Protein AF-A0A8J4BJQ6-F1 (afdb_monomer_lite)

Radius of gyration: 28.59 Å; chains: 1; bounding box: 105×76×64 Å

Sequence (224 aa):
MSGVVALVALAAAGAVGIRRLIQLKRRASTTTTEPDPVTPEAADRSVVIVDNGARPFVVRLSYKRRVATVYRTLWGEDIWTCTSSEVLRSFRYRRAFVGVDPSEHKMDADAKQAKKKRNTATTAAADATATDAAAPTASDVAAPAAPRKLWWFGGTSVLLDLGRRRYVYIGWVIYTFTAYDDIVDYVGTMGNSHVTYPFAVGKKNTYMMIETTYIPNHILRTCR

Secondary structure (DSSP, 8-state):
--------------------------------PPPPP--TTT-SEEEEEEPTTS-EEEEEEETTTTEEEEEEEPTTS-TTT--SEEEEEEEE-SEEEEE--HHHHHHHHHHHHHHHHHHHHHHHHHHT--S--PPPPTT---PPPPPP--TTTT-SEEEEEEETTEEEEESSSEEEEE-SS-EEEEEEEE-TTS-EEEEEEESSEEEETTTTEEEEHHHHTT--

Structure (mmCIF, N/CA/C/O backbone):
data_AF-A0A8J4BJQ6-F1
#
_entry.id   AF-A0A8J4BJQ6-F1
#
loop_
_atom_site.group_PDB
_atom_site.id
_atom_site.type_symbol
_atom_site.label_atom_id
_atom_site.label_alt_id
_atom_site.label_comp_id
_atom_site.label_asym_id
_atom_site.label_entity_id
_atom_site.label_seq_id
_atom_site.pdbx_PDB_ins_code
_atom_site.Cartn_x
_atom_site.Cartn_y
_atom_site.Cartn_z
_atom_site.occupancy
_atom_site.B_iso_or_equiv
_atom_site.auth_seq_id
_atom_site.auth_comp_id
_atom_site.auth_asym_id
_atom_site.auth_atom_id
_atom_site.pdbx_PDB_model_num
ATOM 1 N N . MET A 1 1 ? -68.291 32.750 39.071 1.00 40.91 1 MET A N 1
ATOM 2 C CA . MET A 1 1 ? -68.400 31.581 38.171 1.00 40.91 1 MET A CA 1
ATOM 3 C C . MET A 1 1 ? -67.331 31.779 37.099 1.00 40.91 1 MET A C 1
ATOM 5 O O . MET A 1 1 ? -67.570 32.534 36.178 1.00 40.91 1 MET A O 1
ATOM 9 N N . SER A 1 2 ? -66.051 31.458 37.302 1.00 37.94 2 SER A N 1
ATOM 10 C CA . SER A 1 2 ? -65.419 30.145 37.550 1.00 37.94 2 SER A CA 1
ATOM 11 C C . SER A 1 2 ? -65.829 29.096 36.515 1.00 37.94 2 SER A C 1
ATOM 13 O O . SER A 1 2 ? -66.967 28.643 36.551 1.00 37.94 2 SER A O 1
ATOM 15 N N . GLY A 1 3 ? -64.898 28.714 35.634 1.00 34.41 3 GLY A N 1
ATOM 16 C CA . GLY A 1 3 ? -65.062 27.642 34.641 1.00 34.41 3 GLY A CA 1
ATOM 17 C C . GLY A 1 3 ? -64.123 27.832 33.440 1.00 34.41 3 GLY A C 1
ATOM 18 O O . GLY A 1 3 ? -64.484 28.545 32.520 1.00 34.41 3 GLY A O 1
ATOM 19 N N . VAL A 1 4 ? -62.835 27.485 33.534 1.00 39.72 4 VAL A N 1
ATOM 20 C CA . VAL A 1 4 ? -62.222 26.185 33.160 1.00 39.72 4 VAL A CA 1
ATOM 21 C C . VAL A 1 4 ? -61.722 26.163 31.705 1.00 39.72 4 VAL A C 1
ATOM 23 O O . VAL A 1 4 ? -62.449 26.376 30.745 1.00 39.72 4 VAL A O 1
ATOM 26 N N . VAL A 1 5 ? -60.420 25.897 31.617 1.00 42.22 5 VAL A N 1
ATOM 27 C CA . VAL A 1 5 ? -59.556 25.675 30.455 1.00 42.22 5 VAL A CA 1
ATOM 28 C C . VAL A 1 5 ? -59.988 24.441 29.651 1.00 42.22 5 VAL A C 1
ATOM 30 O O . VAL A 1 5 ? -60.262 23.402 30.242 1.00 42.22 5 VAL A O 1
ATOM 33 N N . ALA A 1 6 ? -59.908 24.504 28.318 1.00 36.16 6 ALA A N 1
ATOM 34 C CA . ALA A 1 6 ? -59.707 23.319 27.480 1.00 36.16 6 ALA A CA 1
ATOM 35 C C . ALA A 1 6 ? -58.836 23.666 26.264 1.00 36.16 6 ALA A C 1
ATOM 37 O O . ALA A 1 6 ? -59.289 24.136 25.223 1.00 36.16 6 ALA A O 1
ATOM 38 N N . LEU A 1 7 ? -57.543 23.438 26.467 1.00 37.44 7 LEU A N 1
ATOM 39 C CA . LEU A 1 7 ? -56.494 23.353 25.468 1.00 37.44 7 LEU A CA 1
ATOM 40 C C . LEU A 1 7 ? -56.764 22.107 24.601 1.00 37.44 7 LEU A C 1
ATOM 42 O O . LEU A 1 7 ? -56.723 20.993 25.120 1.00 37.44 7 LEU A O 1
ATOM 46 N N . VAL A 1 8 ? -57.028 22.265 23.303 1.00 35.66 8 VAL A N 1
ATOM 47 C CA . VAL A 1 8 ? -57.014 21.141 22.351 1.00 35.66 8 VAL A CA 1
ATOM 48 C C . VAL A 1 8 ? -55.742 21.241 21.523 1.00 35.66 8 VAL A C 1
ATOM 50 O O . VAL A 1 8 ? -55.595 22.099 20.656 1.00 35.66 8 VAL A O 1
ATOM 53 N N . ALA A 1 9 ? -54.808 20.354 21.849 1.00 39.53 9 ALA A N 1
ATOM 54 C CA . ALA A 1 9 ? -53.632 20.052 21.059 1.00 39.53 9 ALA A CA 1
ATOM 55 C C . ALA A 1 9 ? -54.044 19.268 19.805 1.00 39.53 9 ALA A C 1
ATOM 57 O O . ALA A 1 9 ? -54.737 18.255 19.915 1.00 39.53 9 ALA A O 1
ATOM 58 N N . LEU A 1 10 ? -53.568 19.691 18.632 1.00 36.00 10 LEU A N 1
ATOM 59 C CA . LEU A 1 10 ? -53.567 18.853 17.437 1.00 36.00 10 LEU A CA 1
ATOM 60 C C . LEU A 1 10 ? -52.128 18.628 16.961 1.00 36.00 10 LEU A C 1
ATOM 62 O O . LEU A 1 10 ? -51.327 19.550 16.836 1.00 36.00 10 LEU A O 1
ATOM 66 N N . ALA A 1 11 ? -51.846 17.345 16.778 1.00 38.94 11 ALA A N 1
ATOM 67 C CA . ALA A 1 11 ? -50.592 16.685 16.471 1.00 38.94 11 ALA A CA 1
ATOM 68 C C . ALA A 1 11 ? -49.705 17.347 15.401 1.00 38.94 11 ALA A C 1
ATOM 70 O O . ALA A 1 11 ? -50.123 17.559 14.266 1.00 38.94 11 ALA A O 1
ATOM 71 N N . ALA A 1 12 ? -48.417 17.477 15.727 1.00 40.09 12 ALA A N 1
ATOM 72 C CA . ALA A 1 12 ? -47.330 17.448 14.754 1.00 40.09 12 ALA A CA 1
ATOM 73 C C . ALA A 1 12 ? -46.413 16.257 15.080 1.00 40.09 12 ALA A C 1
ATOM 75 O O . ALA A 1 12 ? -45.369 16.388 15.715 1.00 40.09 12 ALA A O 1
ATOM 76 N N . ALA A 1 13 ? -46.848 15.064 14.672 1.00 47.50 13 ALA A N 1
ATOM 77 C CA . ALA A 1 13 ? -45.979 13.907 14.526 1.00 47.50 13 ALA A CA 1
ATOM 78 C C . ALA A 1 13 ? -45.353 13.977 13.129 1.00 47.50 13 ALA A C 1
ATOM 80 O O . ALA A 1 13 ? -46.033 13.773 12.128 1.00 47.50 13 ALA A O 1
ATOM 81 N N . GLY A 1 14 ? -44.065 14.299 13.043 1.00 43.34 14 GLY A N 1
ATOM 82 C CA . GLY A 1 14 ? -43.373 14.313 11.760 1.00 43.34 14 GLY A CA 1
ATOM 83 C C . GLY A 1 14 ? -41.932 14.771 11.887 1.00 43.34 14 GLY A C 1
ATOM 84 O O . GLY A 1 14 ? -41.671 15.902 12.271 1.00 43.34 14 GLY A O 1
ATOM 85 N N . ALA A 1 15 ? -41.012 13.884 11.510 1.00 42.69 15 ALA A N 1
ATOM 86 C CA . ALA A 1 15 ? -39.576 14.113 11.375 1.00 42.69 15 ALA A CA 1
ATOM 87 C C . ALA A 1 15 ? -38.739 14.129 12.671 1.00 42.69 15 ALA A C 1
ATOM 89 O O . ALA A 1 15 ? -37.968 15.051 12.929 1.00 42.69 15 ALA A O 1
ATOM 90 N N . VAL A 1 16 ? -38.698 12.986 13.370 1.00 40.53 16 VAL A N 1
ATOM 91 C CA . VAL A 1 16 ? -37.446 12.540 14.020 1.00 40.53 16 VAL A CA 1
ATOM 92 C C . VAL A 1 16 ? -36.497 12.044 12.919 1.00 40.53 16 VAL A C 1
ATOM 94 O O . VAL A 1 16 ? -36.167 10.868 12.796 1.00 40.53 16 VAL A O 1
ATOM 97 N N . GLY A 1 17 ? -36.106 12.964 12.038 1.00 41.03 17 GLY A N 1
ATOM 98 C CA . GLY A 1 17 ? -34.989 12.773 11.134 1.00 41.03 17 GLY A CA 1
ATOM 99 C C . GLY A 1 17 ? -33.730 12.908 11.968 1.00 41.03 17 GLY A C 1
ATOM 100 O O . GLY A 1 17 ? -33.370 14.012 12.372 1.00 41.03 17 GLY A O 1
ATOM 101 N N . ILE A 1 18 ? -33.084 11.779 12.255 1.00 45.81 18 ILE A N 1
ATOM 102 C CA . ILE A 1 18 ? -31.791 11.691 12.933 1.00 45.81 18 ILE A CA 1
ATOM 103 C C . ILE A 1 18 ? -30.744 12.394 12.053 1.00 45.81 18 ILE A C 1
ATOM 105 O O . ILE A 1 18 ? -29.955 11.773 11.348 1.00 45.81 18 ILE A O 1
ATOM 109 N N . ARG A 1 19 ? -30.706 13.728 12.094 1.00 42.44 19 ARG A N 1
ATOM 110 C CA . ARG A 1 19 ? -29.523 14.510 11.748 1.00 42.44 19 ARG A CA 1
ATOM 111 C C . ARG A 1 19 ? -28.571 14.364 12.922 1.00 42.44 19 ARG A C 1
ATOM 113 O O . ARG A 1 19 ? -28.454 15.247 13.769 1.00 42.44 19 ARG A O 1
ATOM 120 N N . ARG A 1 20 ? -27.890 13.216 12.991 1.00 43.12 20 ARG A N 1
ATOM 121 C CA . ARG A 1 20 ? -26.680 13.089 13.802 1.00 43.12 20 ARG A CA 1
ATOM 122 C C . ARG A 1 20 ? -25.640 13.986 13.144 1.00 43.12 20 ARG A C 1
ATOM 124 O O . ARG A 1 20 ? -24.912 13.578 12.246 1.00 43.12 20 ARG A O 1
ATOM 131 N N . LEU A 1 21 ? -25.659 15.249 13.558 1.00 39.44 21 LEU A N 1
ATOM 132 C CA . LEU A 1 21 ? -24.636 16.232 13.275 1.00 39.44 21 LEU A CA 1
ATOM 133 C C . LEU A 1 21 ? -23.313 15.597 13.709 1.00 39.44 21 LEU A C 1
ATOM 135 O O . LEU A 1 21 ? -23.073 15.380 14.899 1.00 39.44 21 LEU A O 1
ATOM 139 N N . ILE A 1 22 ? -22.489 15.214 12.738 1.00 46.31 22 ILE A N 1
ATOM 140 C CA . ILE A 1 22 ? -21.131 14.743 12.976 1.00 46.31 22 ILE A CA 1
ATOM 141 C C . ILE A 1 22 ? -20.355 15.967 13.476 1.00 46.31 22 ILE A C 1
ATOM 143 O O . ILE A 1 22 ? -19.720 16.682 12.706 1.00 46.31 22 ILE A O 1
ATOM 147 N N . GLN A 1 23 ? -20.427 16.247 14.781 1.00 39.53 23 GLN A N 1
ATOM 148 C CA . GLN A 1 23 ? -19.428 17.074 15.444 1.00 39.53 23 GLN A CA 1
ATOM 149 C C . GLN A 1 23 ? -18.121 16.279 15.450 1.00 39.53 23 GLN A C 1
ATOM 151 O O . GLN A 1 23 ? -17.771 15.595 16.413 1.00 39.53 23 GLN A O 1
ATOM 156 N N . LEU A 1 24 ? -17.390 16.354 14.337 1.00 43.00 24 LEU A N 1
ATOM 157 C CA . LEU A 1 24 ? -15.967 16.053 14.287 1.00 43.00 24 LEU A CA 1
ATOM 158 C C . LEU A 1 24 ? -15.275 17.060 15.205 1.00 43.00 24 LEU A C 1
ATOM 160 O O . LEU A 1 24 ? -14.880 18.148 14.795 1.00 43.00 24 LEU A O 1
ATOM 164 N N . LYS A 1 25 ? -15.169 16.694 16.484 1.00 39.06 25 LYS A N 1
ATOM 165 C CA . LYS A 1 25 ? -14.343 17.372 17.478 1.00 39.06 25 LYS A CA 1
ATOM 166 C C . LYS A 1 25 ? -12.917 17.368 16.917 1.00 39.06 25 LYS A C 1
ATOM 168 O O . LYS A 1 25 ? -12.218 16.359 17.012 1.00 39.06 25 LYS A O 1
ATOM 173 N N . ARG A 1 26 ? -12.512 18.466 16.265 1.00 44.31 26 ARG A N 1
ATOM 174 C CA . ARG A 1 26 ? -11.135 18.718 15.824 1.00 44.31 26 ARG A CA 1
ATOM 175 C C . ARG A 1 26 ? -10.268 18.729 17.080 1.00 44.31 26 ARG A C 1
ATOM 177 O O . ARG A 1 26 ? -10.118 19.753 17.735 1.00 44.31 26 ARG A O 1
ATOM 184 N N . ARG A 1 27 ? -9.756 17.561 17.476 1.00 49.56 27 ARG A N 1
ATOM 185 C CA . ARG A 1 27 ? -8.669 17.490 18.452 1.00 49.56 27 ARG A CA 1
ATOM 186 C C . ARG A 1 27 ? -7.501 18.254 17.846 1.00 49.56 27 ARG A C 1
ATOM 188 O O . ARG A 1 27 ? -7.181 18.023 16.681 1.00 49.56 27 ARG A O 1
ATOM 195 N N . ALA A 1 28 ? -6.930 19.168 18.628 1.00 44.88 28 ALA A N 1
ATOM 196 C CA . ALA A 1 28 ? -5.737 19.911 18.263 1.00 44.88 28 ALA A CA 1
ATOM 197 C C . ALA A 1 28 ? -4.720 18.941 17.654 1.00 44.88 28 ALA A C 1
ATOM 199 O O . ALA A 1 28 ? -4.363 17.930 18.269 1.00 44.88 28 ALA A O 1
ATOM 200 N N . SER A 1 29 ? -4.362 19.210 16.400 1.00 49.47 29 SER A N 1
ATOM 201 C CA . SER A 1 29 ? -3.384 18.437 15.653 1.00 49.47 29 SER A CA 1
ATOM 202 C C . SER A 1 29 ? -2.068 18.562 16.400 1.00 49.47 29 SER A C 1
ATOM 204 O O . SER A 1 29 ? -1.430 19.606 16.364 1.00 49.47 29 SER A O 1
ATOM 206 N N . THR A 1 30 ? -1.688 17.519 17.129 1.00 52.28 30 THR A N 1
ATOM 207 C CA . THR A 1 30 ? -0.328 17.389 17.639 1.00 52.28 30 THR A CA 1
ATOM 208 C C . THR A 1 30 ? 0.564 17.419 16.409 1.00 52.28 30 THR A C 1
ATOM 210 O O . THR A 1 30 ? 0.410 16.559 15.537 1.00 52.28 30 THR A O 1
ATOM 213 N N . THR A 1 31 ? 1.407 18.447 16.297 1.00 52.44 31 THR A N 1
ATOM 214 C CA . THR A 1 31 ? 2.377 18.622 15.214 1.00 52.44 31 THR A CA 1
ATOM 215 C C . THR A 1 31 ? 3.261 17.386 15.190 1.00 52.44 31 THR A C 1
ATOM 217 O O . THR A 1 31 ? 4.215 17.253 15.948 1.00 52.44 31 THR A O 1
ATOM 220 N N . THR A 1 32 ? 2.846 16.400 14.406 1.00 75.81 32 THR A N 1
ATOM 221 C CA . THR A 1 32 ? 3.552 15.139 14.270 1.00 75.81 32 THR A CA 1
ATOM 222 C C . THR A 1 32 ? 4.646 15.440 13.272 1.00 75.81 32 THR A C 1
ATOM 224 O O . THR A 1 32 ? 4.346 15.568 12.087 1.00 75.81 32 THR A O 1
ATOM 227 N N . THR A 1 33 ? 5.873 15.638 13.758 1.00 87.38 33 THR A N 1
ATOM 228 C CA . THR A 1 33 ? 7.050 15.816 12.905 1.00 87.38 33 THR A CA 1
ATOM 229 C C . THR A 1 33 ? 7.049 14.721 11.848 1.00 87.38 33 THR A C 1
ATOM 231 O O . THR A 1 33 ? 6.976 13.530 12.181 1.00 87.38 33 THR A O 1
ATOM 234 N N . GLU A 1 34 ? 7.045 15.127 10.580 1.00 90.88 34 GLU A N 1
ATOM 235 C CA . GLU A 1 34 ? 7.067 14.191 9.464 1.00 90.88 34 GLU A CA 1
ATOM 236 C C . GLU A 1 34 ? 8.332 13.324 9.572 1.00 90.88 34 GLU A C 1
ATOM 238 O O . GLU A 1 34 ? 9.398 13.846 9.901 1.00 90.88 34 GLU A O 1
ATOM 243 N N . PRO A 1 35 ? 8.240 11.991 9.417 1.00 95.31 35 PRO A N 1
ATOM 244 C CA . PRO A 1 35 ? 9.420 11.145 9.521 1.00 95.31 35 PRO A CA 1
ATOM 245 C C . PRO A 1 35 ? 10.384 11.412 8.364 1.00 95.31 35 PRO A C 1
ATOM 247 O O . PRO A 1 35 ? 9.945 11.616 7.233 1.00 95.31 35 PRO A O 1
ATOM 250 N N . ASP A 1 36 ? 11.685 11.313 8.645 1.00 95.94 36 ASP A N 1
ATOM 251 C CA . ASP A 1 36 ? 12.715 11.454 7.618 1.00 95.94 36 ASP A CA 1
ATOM 252 C C . ASP A 1 36 ? 12.465 10.477 6.455 1.00 95.94 36 ASP A C 1
ATOM 254 O O . ASP A 1 36 ? 12.231 9.283 6.707 1.00 95.94 36 ASP A O 1
ATOM 258 N N . PRO A 1 37 ? 12.560 10.936 5.197 1.00 96.25 37 PRO A N 1
ATOM 259 C CA . PRO A 1 37 ? 12.351 10.103 4.018 1.00 96.25 37 PRO A CA 1
ATOM 260 C C . PRO A 1 37 ? 13.183 8.807 3.996 1.00 96.25 37 PRO A C 1
ATOM 262 O O . PRO A 1 37 ? 14.272 8.703 4.575 1.00 96.25 37 PRO A O 1
ATOM 265 N N . VAL A 1 38 ? 12.668 7.781 3.317 1.00 93.19 38 VAL A N 1
ATOM 266 C CA . VAL A 1 38 ? 13.372 6.511 3.080 1.00 93.19 38 VAL A CA 1
ATOM 267 C C . VAL A 1 38 ? 14.105 6.569 1.745 1.00 93.19 38 VAL A C 1
ATOM 269 O O . VAL A 1 38 ? 13.489 6.403 0.694 1.00 93.19 38 VAL A O 1
ATOM 272 N N . THR A 1 39 ? 15.423 6.773 1.789 1.00 92.00 39 THR A N 1
ATOM 273 C CA . THR A 1 39 ? 16.282 6.763 0.593 1.00 92.00 39 THR A CA 1
ATOM 274 C C . THR A 1 39 ? 16.259 5.389 -0.102 1.00 92.00 39 THR A C 1
ATOM 276 O O . THR A 1 39 ? 15.881 4.399 0.535 1.00 92.00 39 THR A O 1
ATOM 279 N N . PRO A 1 40 ? 16.635 5.295 -1.394 1.00 89.69 40 PRO A N 1
ATOM 280 C CA . PRO A 1 40 ? 16.682 4.015 -2.103 1.00 89.69 40 PRO A CA 1
ATOM 281 C C . PRO A 1 40 ? 17.518 2.951 -1.377 1.00 89.69 40 PRO A C 1
ATOM 283 O O . PRO A 1 40 ? 17.093 1.807 -1.268 1.00 89.69 40 PRO A O 1
ATOM 286 N N . GLU A 1 41 ? 18.664 3.337 -0.820 1.00 90.50 41 GLU A N 1
ATOM 287 C CA . GLU A 1 41 ? 19.617 2.444 -0.146 1.00 90.50 41 GLU A CA 1
ATOM 288 C C . GLU A 1 41 ? 19.099 1.982 1.221 1.00 90.50 41 GLU A C 1
ATOM 290 O O . GLU A 1 41 ? 19.465 0.916 1.709 1.00 90.50 41 GLU A O 1
ATOM 295 N N . ALA A 1 42 ? 18.239 2.788 1.849 1.00 92.75 42 ALA A N 1
ATOM 296 C CA . ALA A 1 42 ? 17.621 2.486 3.134 1.00 92.75 42 ALA A CA 1
ATOM 297 C C . ALA A 1 42 ? 16.281 1.737 3.004 1.00 92.75 42 ALA A C 1
ATOM 299 O O . ALA A 1 42 ? 15.664 1.409 4.026 1.00 92.75 42 ALA A O 1
ATOM 300 N N . ALA A 1 43 ? 15.791 1.525 1.780 1.00 92.44 43 ALA A N 1
ATOM 301 C CA . ALA A 1 43 ? 14.528 0.853 1.525 1.00 92.44 43 ALA A CA 1
ATOM 302 C C . ALA A 1 43 ? 14.703 -0.669 1.598 1.00 92.44 43 ALA A C 1
ATOM 304 O O . ALA A 1 43 ? 15.469 -1.261 0.846 1.00 92.44 43 ALA A O 1
ATOM 305 N N . ASP A 1 44 ? 13.926 -1.316 2.465 1.00 93.12 44 ASP A N 1
ATOM 306 C CA . ASP A 1 44 ? 13.814 -2.776 2.497 1.00 93.12 44 ASP A CA 1
ATOM 307 C C . ASP A 1 44 ? 12.981 -3.291 1.308 1.00 93.12 44 ASP A C 1
ATOM 309 O O . ASP A 1 44 ? 13.139 -4.426 0.859 1.00 93.12 44 ASP A O 1
ATOM 313 N N . ARG A 1 45 ? 12.055 -2.462 0.806 1.00 91.19 45 ARG A N 1
ATOM 314 C CA . ARG A 1 45 ? 11.231 -2.754 -0.371 1.00 91.19 45 ARG A CA 1
ATOM 315 C C . ARG A 1 45 ? 10.849 -1.473 -1.100 1.00 91.19 45 ARG A C 1
ATOM 317 O O . ARG A 1 45 ? 10.460 -0.494 -0.466 1.00 91.19 45 ARG A O 1
ATOM 324 N N . SER A 1 46 ? 10.872 -1.524 -2.425 1.00 91.38 46 SER A N 1
ATOM 325 C CA . SER A 1 46 ? 10.341 -0.477 -3.299 1.00 91.38 46 SER A CA 1
ATOM 326 C C . SER A 1 46 ? 9.160 -1.036 -4.082 1.00 91.38 46 SER A C 1
ATOM 328 O O . SER A 1 46 ? 9.245 -2.136 -4.624 1.00 91.38 46 SER A O 1
ATOM 330 N N . VAL A 1 47 ? 8.052 -0.301 -4.110 1.00 90.88 47 VAL A N 1
ATOM 331 C CA . VAL A 1 47 ? 6.845 -0.655 -4.864 1.00 90.88 47 VAL A CA 1
ATOM 332 C C . VAL A 1 47 ? 6.592 0.448 -5.878 1.00 90.88 47 VAL A C 1
ATOM 334 O O . VAL A 1 47 ? 6.392 1.599 -5.490 1.00 90.88 47 VAL A O 1
ATOM 337 N N . VAL A 1 48 ? 6.626 0.110 -7.164 1.00 89.00 48 VAL A N 1
ATOM 338 C CA . VAL A 1 48 ? 6.282 1.041 -8.242 1.00 89.00 48 VAL A CA 1
ATOM 339 C C . VAL A 1 48 ? 4.784 0.934 -8.479 1.00 89.00 48 VAL A C 1
ATOM 341 O O . VAL A 1 48 ? 4.292 -0.113 -8.885 1.00 89.00 48 VAL A O 1
ATOM 344 N N . ILE A 1 49 ? 4.057 2.008 -8.202 1.00 88.75 49 ILE A N 1
ATOM 345 C CA . ILE A 1 49 ? 2.613 2.070 -8.407 1.00 88.75 49 ILE A CA 1
ATOM 346 C C . ILE A 1 49 ? 2.363 2.838 -9.691 1.00 88.75 49 ILE A C 1
ATOM 348 O O . ILE A 1 49 ? 2.810 3.975 -9.831 1.00 88.75 49 ILE A O 1
ATOM 352 N N . VAL A 1 50 ? 1.644 2.216 -10.620 1.00 83.25 50 VAL A N 1
ATOM 353 C CA . VAL A 1 50 ? 1.265 2.827 -11.892 1.00 83.25 50 VAL A CA 1
ATOM 354 C C . VAL A 1 50 ? -0.179 3.303 -11.783 1.00 83.25 50 VAL A C 1
ATOM 356 O O . VAL A 1 50 ? -1.087 2.509 -11.551 1.00 83.25 50 VAL A O 1
ATOM 359 N N . ASP A 1 51 ? -0.386 4.610 -11.920 1.00 73.94 51 ASP A N 1
ATOM 360 C CA . ASP A 1 51 ? -1.716 5.184 -12.125 1.00 73.94 51 ASP A CA 1
ATOM 361 C C . ASP A 1 51 ? -2.135 5.012 -13.599 1.00 73.94 51 ASP A C 1
ATOM 363 O O . ASP A 1 51 ? -1.291 5.040 -14.498 1.00 73.94 51 ASP A O 1
ATOM 367 N N . ASN A 1 52 ? -3.440 4.906 -13.865 1.00 68.56 52 ASN A N 1
ATOM 368 C CA . ASN A 1 52 ? -4.019 4.783 -15.211 1.00 68.56 52 ASN A CA 1
ATOM 369 C C . ASN A 1 52 ? -3.664 5.973 -16.131 1.00 68.56 52 ASN A C 1
ATOM 371 O O . ASN A 1 52 ? -3.844 5.896 -17.342 1.00 68.56 52 ASN A O 1
ATOM 375 N N . GLY A 1 53 ? -3.138 7.069 -15.574 1.00 68.44 53 GLY A N 1
ATOM 376 C CA . GLY A 1 53 ? -2.567 8.199 -16.312 1.00 68.44 53 GLY A CA 1
ATOM 377 C C . GLY A 1 53 ? -1.082 8.066 -16.679 1.00 68.44 53 GLY A C 1
ATOM 378 O O . GLY A 1 53 ? -0.469 9.085 -16.987 1.00 68.44 53 GLY A O 1
ATOM 379 N N . ALA A 1 54 ? -0.487 6.870 -16.589 1.00 67.00 54 ALA A N 1
ATOM 380 C CA . ALA A 1 54 ? 0.919 6.586 -16.915 1.00 67.00 54 ALA A CA 1
ATOM 381 C C . ALA A 1 54 ? 1.951 7.412 -16.120 1.00 67.00 54 ALA A C 1
ATOM 383 O O . ALA A 1 54 ? 3.083 7.602 -16.561 1.00 67.00 54 ALA A O 1
ATOM 384 N N . ARG A 1 55 ? 1.574 7.896 -14.931 1.00 77.94 55 ARG A N 1
ATOM 385 C CA . ARG A 1 55 ? 2.467 8.617 -14.013 1.00 77.94 55 ARG A CA 1
ATOM 386 C C . ARG A 1 55 ? 2.778 7.712 -12.831 1.00 77.94 55 ARG A C 1
ATOM 388 O O . ARG A 1 55 ? 2.010 7.701 -11.866 1.00 77.94 55 ARG A O 1
ATOM 395 N N . PRO A 1 56 ? 3.844 6.908 -12.911 1.00 85.12 56 PRO A N 1
ATOM 396 C CA . PRO A 1 56 ? 4.185 6.039 -11.813 1.00 85.12 56 PRO A CA 1
ATOM 397 C C . PRO A 1 56 ? 4.665 6.863 -10.626 1.00 85.12 56 PRO A C 1
ATOM 399 O O . PRO A 1 56 ? 5.176 7.977 -10.747 1.00 85.12 56 PRO A O 1
ATOM 402 N N . PHE A 1 57 ? 4.526 6.309 -9.442 1.00 89.50 57 PHE A N 1
ATOM 403 C CA . PHE A 1 57 ? 5.177 6.845 -8.265 1.00 89.50 57 PHE A CA 1
ATOM 404 C C . PHE A 1 57 ? 5.693 5.676 -7.434 1.00 89.50 57 PHE A C 1
ATOM 406 O O . PHE A 1 57 ? 5.188 4.555 -7.516 1.00 89.50 57 PHE A O 1
ATOM 413 N N . VAL A 1 58 ? 6.755 5.916 -6.674 1.00 91.62 58 VAL A N 1
ATOM 414 C CA . VAL A 1 58 ? 7.468 4.855 -5.962 1.00 91.62 58 VAL A CA 1
ATOM 415 C C . VAL A 1 58 ? 7.169 4.964 -4.480 1.00 91.62 58 VAL A C 1
ATOM 417 O O . VAL A 1 58 ? 7.286 6.031 -3.882 1.00 91.62 58 VAL A O 1
ATOM 420 N N . VAL A 1 59 ? 6.803 3.848 -3.863 1.00 93.88 59 VAL A N 1
ATOM 421 C CA . VAL A 1 59 ? 6.678 3.732 -2.413 1.00 93.88 59 VAL A CA 1
ATOM 422 C C . VAL A 1 59 ? 7.879 2.963 -1.897 1.00 93.88 59 VAL A C 1
ATOM 424 O O . VAL A 1 59 ? 8.018 1.768 -2.154 1.00 93.88 59 VAL A O 1
ATOM 427 N N . ARG A 1 60 ? 8.742 3.644 -1.147 1.00 94.38 60 ARG A N 1
ATOM 428 C CA . ARG A 1 60 ? 9.875 3.023 -0.458 1.00 94.38 60 ARG A CA 1
ATOM 429 C C . ARG A 1 60 ? 9.486 2.709 0.975 1.00 94.38 60 ARG A C 1
ATOM 431 O O . ARG A 1 60 ? 9.040 3.584 1.716 1.00 94.38 60 ARG A O 1
ATOM 438 N N . LEU A 1 61 ? 9.646 1.453 1.362 1.00 95.81 61 LEU A N 1
ATOM 439 C CA . LEU A 1 61 ? 9.316 0.935 2.680 1.00 95.81 61 LEU A CA 1
ATOM 440 C C . LEU A 1 61 ? 10.606 0.604 3.419 1.00 95.81 61 LEU A C 1
ATOM 442 O O . LEU A 1 61 ? 11.404 -0.194 2.940 1.00 95.81 61 LEU A O 1
ATOM 446 N N . SER A 1 62 ? 10.774 1.161 4.617 1.00 97.06 62 SER A N 1
ATOM 447 C CA . SER A 1 62 ? 11.733 0.657 5.597 1.00 97.06 62 SER A CA 1
ATOM 448 C C . SER A 1 62 ? 10.971 0.026 6.760 1.00 97.06 62 SER A C 1
ATOM 450 O O . SER A 1 62 ? 10.351 0.729 7.561 1.00 97.06 62 SER A O 1
ATOM 452 N N . TYR A 1 63 ? 10.995 -1.301 6.855 1.00 96.19 63 TYR A N 1
ATOM 453 C CA . TYR A 1 63 ? 10.419 -2.081 7.949 1.00 96.19 63 TYR A CA 1
ATOM 454 C C . TYR A 1 63 ? 11.180 -1.853 9.251 1.00 96.19 63 TYR A C 1
ATOM 456 O O . TYR A 1 63 ? 10.557 -1.731 10.308 1.00 96.19 63 TYR A O 1
ATOM 464 N N . LYS A 1 64 ? 12.513 -1.717 9.176 1.00 95.94 64 LYS A N 1
ATOM 465 C CA . LYS A 1 64 ? 13.351 -1.419 10.348 1.00 95.94 64 LYS A CA 1
ATOM 466 C C . LYS A 1 64 ? 12.989 -0.067 10.961 1.00 95.94 64 LYS A C 1
ATOM 468 O O . LYS A 1 64 ? 12.807 0.030 12.173 1.00 95.94 64 LYS A O 1
ATOM 473 N N . ARG A 1 65 ? 12.849 0.971 10.126 1.00 96.81 65 ARG A N 1
ATOM 474 C CA . ARG A 1 65 ? 12.487 2.332 10.568 1.00 96.81 65 ARG A CA 1
ATOM 475 C C . ARG A 1 65 ? 10.981 2.503 10.774 1.00 96.81 65 ARG A C 1
ATOM 477 O O . ARG A 1 65 ? 10.567 3.465 11.415 1.00 96.81 65 ARG A O 1
ATOM 484 N N . ARG A 1 66 ? 10.170 1.578 10.247 1.00 97.75 66 ARG A N 1
ATOM 485 C CA . ARG A 1 66 ? 8.704 1.664 10.184 1.00 97.75 66 ARG A CA 1
ATOM 486 C C . ARG A 1 66 ? 8.216 2.941 9.496 1.00 97.75 66 ARG A C 1
ATOM 488 O O . ARG A 1 66 ? 7.263 3.581 9.945 1.00 97.75 66 ARG A O 1
ATOM 495 N N . VAL A 1 67 ? 8.896 3.310 8.414 1.00 97.94 67 VAL A N 1
ATOM 496 C CA . VAL A 1 67 ? 8.586 4.490 7.601 1.00 97.94 67 VAL A CA 1
ATOM 497 C C . VAL A 1 67 ? 8.324 4.058 6.168 1.00 97.94 67 VAL A C 1
ATOM 499 O O . VAL A 1 67 ? 9.036 3.214 5.624 1.00 97.94 67 VAL A O 1
ATOM 502 N N . ALA A 1 68 ? 7.275 4.614 5.579 1.00 97.56 68 ALA A N 1
ATOM 503 C CA . ALA A 1 68 ? 6.976 4.519 4.163 1.00 97.56 68 ALA A CA 1
ATOM 504 C C . ALA A 1 68 ? 7.077 5.917 3.561 1.00 97.56 68 ALA A C 1
ATOM 506 O O . ALA A 1 68 ? 6.449 6.837 4.084 1.00 97.56 68 ALA A O 1
ATOM 507 N N . THR A 1 69 ? 7.818 6.071 2.473 1.00 96.56 69 THR A N 1
ATOM 508 C CA . THR A 1 69 ? 7.924 7.341 1.756 1.00 96.56 69 THR A CA 1
ATOM 509 C C . THR A 1 69 ? 7.414 7.172 0.341 1.00 96.56 69 THR A C 1
ATOM 511 O O . THR A 1 69 ? 7.804 6.242 -0.364 1.00 96.56 69 THR A O 1
ATOM 514 N N . VAL A 1 70 ? 6.526 8.076 -0.054 1.00 94.88 70 VAL A N 1
ATOM 515 C CA . VAL A 1 70 ? 5.971 8.150 -1.397 1.00 94.88 70 VAL A CA 1
ATOM 516 C C . VAL A 1 70 ? 6.752 9.187 -2.185 1.00 94.88 70 VAL A C 1
ATOM 518 O O . VAL A 1 70 ? 6.899 10.327 -1.745 1.00 94.88 70 VAL A O 1
ATOM 521 N N . TYR A 1 71 ? 7.221 8.782 -3.353 1.00 93.12 71 TYR A N 1
ATOM 522 C CA . TYR A 1 71 ? 8.062 9.555 -4.245 1.00 93.12 71 TYR A CA 1
ATOM 523 C C . TYR A 1 71 ? 7.366 9.751 -5.584 1.00 93.12 71 TYR A C 1
ATOM 525 O O . TYR A 1 71 ? 6.968 8.773 -6.215 1.00 93.12 71 TYR A O 1
ATOM 533 N N . ARG A 1 72 ? 7.248 10.997 -6.043 1.00 89.38 72 ARG A N 1
ATOM 534 C CA . ARG A 1 72 ? 6.807 11.303 -7.407 1.00 89.38 72 ARG A CA 1
ATOM 535 C C . ARG A 1 72 ? 7.948 10.992 -8.376 1.00 89.38 72 ARG A C 1
ATOM 537 O O . ARG A 1 72 ? 9.068 11.438 -8.138 1.00 89.38 72 ARG A O 1
ATOM 544 N N . THR A 1 73 ? 7.660 10.275 -9.463 1.00 83.44 73 THR A N 1
ATOM 545 C CA . THR A 1 73 ? 8.615 10.157 -10.576 1.00 83.44 73 THR A CA 1
ATOM 546 C C . THR A 1 73 ? 8.505 11.377 -11.489 1.00 83.44 73 THR A C 1
ATOM 548 O O . THR A 1 73 ? 7.407 11.893 -11.729 1.00 83.44 73 THR A O 1
ATOM 551 N N . LEU A 1 74 ? 9.647 11.875 -11.960 1.00 79.31 74 LEU A N 1
ATOM 552 C CA . LEU A 1 74 ? 9.695 12.915 -12.981 1.00 79.31 74 LEU A CA 1
ATOM 553 C C . LEU A 1 74 ? 9.561 12.277 -14.369 1.00 79.31 74 LEU A C 1
ATOM 555 O O . LEU A 1 74 ? 9.999 11.151 -14.605 1.00 79.31 74 LEU A O 1
ATOM 559 N N . TRP A 1 75 ? 8.921 12.994 -15.291 1.00 73.12 75 TRP A N 1
ATOM 560 C CA . TRP A 1 75 ? 8.752 12.530 -16.667 1.00 73.12 75 TRP A CA 1
ATOM 561 C C . TRP A 1 75 ? 10.109 12.300 -17.341 1.00 73.12 75 TRP A C 1
ATOM 563 O O . TRP A 1 75 ? 10.985 13.156 -17.273 1.00 73.12 75 TRP A O 1
ATOM 573 N N . GLY A 1 76 ? 10.243 11.172 -18.042 1.00 74.94 76 GLY A N 1
ATOM 574 C CA . GLY A 1 76 ? 11.428 10.848 -18.843 1.00 74.94 76 GLY A CA 1
ATOM 575 C C . GLY A 1 76 ? 12.537 10.101 -18.101 1.00 74.94 76 GLY A C 1
ATOM 576 O O . GLY A 1 76 ? 13.491 9.674 -18.746 1.00 74.94 76 GLY A O 1
ATOM 577 N N . GLU A 1 77 ? 12.415 9.889 -16.789 1.00 73.56 77 GLU A N 1
ATOM 578 C CA . GLU A 1 77 ? 13.336 9.014 -16.063 1.00 73.56 77 GLU A CA 1
ATOM 579 C C . GLU A 1 77 ? 12.944 7.542 -16.182 1.00 73.56 77 GLU A C 1
ATOM 581 O O . GLU A 1 77 ? 11.764 7.188 -16.268 1.00 73.56 77 GLU A O 1
ATOM 586 N N . ASP A 1 78 ? 13.951 6.669 -16.144 1.00 71.44 78 ASP A N 1
ATOM 587 C CA . ASP A 1 78 ? 13.711 5.244 -15.977 1.00 71.44 78 ASP A CA 1
ATOM 588 C C . ASP A 1 78 ? 13.088 5.008 -14.591 1.00 71.44 78 ASP A C 1
ATOM 590 O O . ASP A 1 78 ? 13.701 5.220 -13.540 1.00 71.44 78 ASP A O 1
ATOM 594 N N . ILE A 1 79 ? 11.830 4.568 -14.609 1.00 67.44 79 ILE A N 1
ATOM 595 C CA . ILE A 1 79 ? 10.985 4.313 -13.438 1.00 67.44 79 ILE A CA 1
ATOM 596 C C . ILE A 1 79 ? 11.618 3.311 -12.466 1.00 67.44 79 ILE A C 1
ATOM 598 O O . ILE A 1 79 ? 11.281 3.309 -11.282 1.00 67.44 79 ILE A O 1
ATOM 602 N N . TRP A 1 80 ? 12.535 2.472 -12.957 1.00 63.81 80 TRP A N 1
ATOM 603 C CA . TRP A 1 80 ? 13.227 1.453 -12.176 1.00 63.81 80 TRP A CA 1
ATOM 604 C C . TRP A 1 80 ? 14.449 2.005 -11.456 1.00 63.81 80 TRP A C 1
ATOM 606 O O . TRP A 1 80 ? 14.753 1.570 -10.346 1.00 63.81 80 TRP A O 1
ATOM 616 N N . THR A 1 81 ? 15.140 2.968 -12.066 1.00 65.00 81 THR A N 1
ATOM 617 C CA . THR A 1 81 ? 16.340 3.570 -11.480 1.00 65.00 81 THR A CA 1
ATOM 618 C C . THR A 1 81 ? 16.052 4.869 -10.750 1.00 65.00 81 THR A C 1
ATOM 620 O O . THR A 1 81 ? 16.943 5.312 -10.042 1.00 65.00 81 THR A O 1
ATOM 623 N N . CYS A 1 82 ? 14.854 5.452 -10.917 1.00 59.44 82 CYS A N 1
ATOM 624 C CA . CYS A 1 82 ? 14.414 6.778 -10.463 1.00 59.44 82 CYS A CA 1
ATOM 625 C C . CYS A 1 82 ? 15.104 7.242 -9.163 1.00 59.44 82 CYS A C 1
ATOM 627 O O . CYS A 1 82 ? 14.659 6.997 -8.031 1.00 59.44 82 CYS A O 1
ATOM 629 N N . THR A 1 83 ? 16.261 7.872 -9.357 1.00 61.88 83 THR A N 1
ATOM 630 C CA . THR A 1 83 ? 17.140 8.421 -8.324 1.00 61.88 83 THR A CA 1
ATOM 631 C C . THR A 1 83 ? 16.745 9.859 -8.021 1.00 61.88 83 THR A C 1
ATOM 633 O O . THR A 1 83 ? 16.939 10.314 -6.894 1.00 61.88 83 THR A O 1
ATOM 636 N N . SER A 1 84 ? 16.136 10.553 -8.988 1.00 60.16 84 SER A N 1
ATOM 637 C CA . SER A 1 84 ? 15.660 11.926 -8.868 1.00 60.16 84 SER A CA 1
ATOM 638 C C . SER A 1 84 ? 14.133 11.920 -8.710 1.00 60.16 84 SER A C 1
ATOM 640 O O . SER A 1 84 ? 13.326 11.930 -9.636 1.00 60.16 84 SER A O 1
ATOM 642 N N . SER A 1 85 ? 13.711 11.793 -7.456 1.00 75.12 85 SER A N 1
ATOM 643 C CA . SER A 1 85 ? 12.299 11.676 -7.114 1.00 75.12 85 SER A CA 1
ATOM 644 C C . SER A 1 85 ? 11.942 12.633 -5.985 1.00 75.12 85 SER A C 1
ATOM 646 O O . SER A 1 85 ? 12.566 12.596 -4.922 1.00 75.12 85 SER A O 1
ATOM 648 N N . GLU A 1 86 ? 10.934 13.475 -6.204 1.00 90.25 86 GLU A N 1
ATOM 649 C CA . GLU A 1 86 ? 10.426 14.412 -5.200 1.00 90.25 86 GLU A CA 1
ATOM 650 C C . GLU A 1 86 ? 9.650 13.640 -4.125 1.00 90.25 86 GLU A C 1
ATOM 652 O O . GLU A 1 86 ? 8.763 12.836 -4.434 1.00 90.25 86 GLU A O 1
ATOM 657 N N . VAL A 1 87 ? 9.977 13.871 -2.852 1.00 93.44 87 VAL A N 1
ATOM 658 C CA . VAL A 1 87 ? 9.226 13.294 -1.730 1.00 93.44 87 VAL A CA 1
ATOM 659 C C . VAL A 1 87 ? 7.842 13.933 -1.695 1.00 93.44 87 VAL A C 1
ATOM 661 O O . VAL A 1 87 ? 7.712 15.117 -1.410 1.00 93.44 87 VAL A O 1
ATOM 664 N N . LEU A 1 88 ? 6.799 13.138 -1.931 1.00 93.31 88 LEU A N 1
ATOM 665 C CA . LEU A 1 88 ? 5.418 13.593 -1.780 1.00 93.31 88 LEU A CA 1
ATOM 666 C C . LEU A 1 88 ? 4.986 13.582 -0.320 1.00 93.31 88 LEU A C 1
ATOM 668 O O . LEU A 1 88 ? 4.338 14.518 0.144 1.00 93.31 88 LEU A O 1
ATOM 672 N N . ARG A 1 89 ? 5.261 12.474 0.377 1.00 95.25 89 ARG A N 1
ATOM 673 C CA . ARG A 1 89 ? 4.849 12.290 1.770 1.00 95.25 89 ARG A CA 1
ATOM 674 C C . ARG A 1 89 ? 5.549 11.117 2.427 1.00 95.25 89 ARG A C 1
ATOM 676 O O . ARG A 1 89 ? 5.735 10.081 1.787 1.00 95.25 89 ARG A O 1
ATOM 683 N N . SER A 1 90 ? 5.817 11.229 3.723 1.00 96.50 90 SER A N 1
ATOM 684 C CA . SER A 1 90 ? 6.274 10.105 4.542 1.00 96.50 90 SER A CA 1
ATOM 685 C C . SER A 1 90 ? 5.291 9.750 5.662 1.00 96.50 90 SER A C 1
ATOM 687 O O . SER A 1 90 ? 4.650 10.602 6.276 1.00 96.50 90 SER A O 1
ATOM 689 N N . PHE A 1 91 ? 5.173 8.455 5.952 1.00 96.88 91 PHE A N 1
ATOM 690 C CA . PHE A 1 91 ? 4.251 7.903 6.940 1.00 96.88 91 PHE A CA 1
ATOM 691 C C . PHE A 1 91 ? 4.988 6.972 7.895 1.00 96.88 91 PHE A C 1
ATOM 693 O O . PHE A 1 91 ? 5.673 6.048 7.460 1.00 96.88 91 PHE A O 1
ATOM 700 N N . ARG A 1 92 ? 4.782 7.149 9.204 1.00 97.31 92 ARG A N 1
ATOM 701 C CA . ARG A 1 92 ? 5.107 6.103 10.182 1.00 97.31 92 ARG A CA 1
ATOM 702 C C . ARG A 1 92 ? 3.988 5.071 10.191 1.00 97.31 92 ARG A C 1
ATOM 704 O O . ARG A 1 92 ? 2.824 5.452 10.287 1.00 97.31 92 ARG A O 1
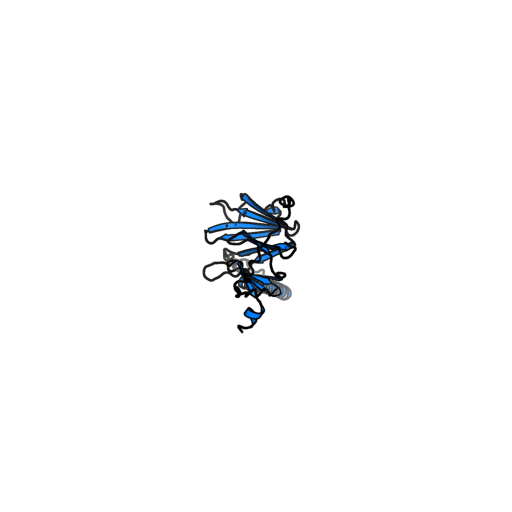ATOM 711 N N . TYR A 1 93 ? 4.323 3.788 10.142 1.00 97.62 93 TYR A N 1
ATOM 712 C CA . TYR A 1 93 ? 3.331 2.712 10.136 1.00 97.62 93 TYR A CA 1
ATOM 713 C C . TYR A 1 93 ? 3.639 1.631 11.178 1.00 97.62 93 TYR A C 1
ATOM 715 O O . TYR A 1 93 ? 4.759 1.464 11.642 1.00 97.62 93 TYR A O 1
ATOM 723 N N . ARG A 1 94 ? 2.624 0.867 11.575 1.00 97.69 94 ARG A N 1
ATOM 724 C CA . ARG A 1 94 ? 2.758 -0.324 12.423 1.00 97.69 94 ARG A CA 1
ATOM 725 C C . ARG A 1 94 ? 2.941 -1.581 11.579 1.00 97.69 94 ARG A C 1
ATOM 727 O O . ARG A 1 94 ? 3.766 -2.424 11.915 1.00 97.69 94 ARG A O 1
ATOM 734 N N . ARG A 1 95 ? 2.143 -1.707 10.518 1.00 97.69 95 ARG A N 1
ATOM 735 C CA . ARG A 1 95 ? 2.201 -2.782 9.519 1.00 97.69 95 ARG A CA 1
ATOM 736 C C . ARG A 1 95 ? 2.059 -2.166 8.133 1.00 97.69 95 ARG A C 1
ATOM 738 O O . ARG A 1 95 ? 1.375 -1.154 7.990 1.00 97.69 95 ARG A O 1
ATOM 745 N N . ALA A 1 96 ? 2.688 -2.777 7.143 1.00 97.75 96 ALA A N 1
ATOM 746 C CA . ALA A 1 96 ? 2.507 -2.429 5.745 1.00 97.75 96 ALA A CA 1
ATOM 747 C C . ALA A 1 96 ? 2.065 -3.685 5.003 1.00 97.75 96 ALA A C 1
ATOM 749 O O . ALA A 1 96 ? 2.649 -4.753 5.191 1.00 97.75 96 ALA A O 1
ATOM 750 N N . PHE A 1 97 ? 1.037 -3.540 4.182 1.00 96.81 97 PHE A N 1
ATOM 751 C CA . PHE A 1 97 ? 0.572 -4.565 3.273 1.00 96.81 97 PHE A CA 1
ATOM 752 C C . PHE A 1 97 ? 0.872 -4.102 1.855 1.00 96.81 97 PHE A C 1
ATOM 754 O O . PHE A 1 97 ? 0.561 -2.969 1.492 1.00 96.81 97 PHE A O 1
ATOM 761 N N . VAL A 1 98 ? 1.491 -4.968 1.065 1.00 95.25 98 VAL A N 1
ATOM 762 C CA . VAL A 1 98 ? 1.749 -4.703 -0.348 1.00 95.25 98 VAL A CA 1
ATOM 763 C C . VAL A 1 98 ? 0.753 -5.532 -1.135 1.00 95.25 98 VAL A C 1
ATOM 765 O O . VAL A 1 98 ? 0.709 -6.746 -0.965 1.00 95.25 98 VAL A O 1
ATOM 768 N N . GLY A 1 99 ? -0.075 -4.869 -1.935 1.00 93.31 99 GLY A N 1
ATOM 769 C CA . GLY A 1 99 ? -1.089 -5.523 -2.749 1.00 93.31 99 GLY A CA 1
ATOM 770 C C . GLY A 1 99 ? -0.397 -6.258 -3.877 1.00 93.31 99 GLY A C 1
ATOM 771 O O . GLY A 1 99 ? 0.147 -5.619 -4.768 1.00 93.31 99 GLY A O 1
ATOM 772 N N . VAL A 1 100 ? -0.381 -7.581 -3.811 1.00 89.75 100 VAL A N 1
ATOM 773 C CA . VAL A 1 100 ? 0.191 -8.452 -4.840 1.00 89.75 100 VAL A CA 1
ATOM 774 C C . VAL A 1 100 ? -0.956 -9.198 -5.510 1.00 89.75 100 VAL A C 1
ATOM 776 O O . VAL A 1 100 ? -1.964 -9.502 -4.861 1.00 89.75 100 VAL A O 1
ATOM 779 N N . ASP A 1 101 ? -0.828 -9.459 -6.808 1.00 85.44 101 ASP A N 1
ATOM 780 C CA . ASP A 1 101 ? -1.799 -10.287 -7.506 1.00 85.44 101 ASP A CA 1
ATOM 781 C C . ASP A 1 101 ? -1.648 -11.760 -7.065 1.00 85.44 101 ASP A C 1
ATOM 783 O O . ASP A 1 101 ? -0.534 -12.291 -7.052 1.00 85.44 101 ASP A O 1
ATOM 787 N N . PRO A 1 102 ? -2.732 -12.476 -6.715 1.00 84.69 102 PRO A N 1
ATOM 788 C CA . PRO A 1 102 ? -2.651 -13.886 -6.330 1.00 84.69 102 PRO A CA 1
ATOM 789 C C . PRO A 1 102 ? -1.990 -14.801 -7.374 1.00 84.69 102 PRO A C 1
ATOM 791 O O . PRO A 1 102 ? -1.436 -15.843 -7.016 1.00 84.69 102 PRO A O 1
ATOM 794 N N . SER A 1 103 ? -2.042 -14.446 -8.660 1.00 79.75 103 SER A N 1
ATOM 795 C CA . SER A 1 103 ? -1.341 -15.171 -9.722 1.00 79.75 103 SER A CA 1
ATOM 796 C C . SER A 1 103 ? 0.182 -15.047 -9.610 1.00 79.75 103 SER A C 1
ATOM 798 O O . SER A 1 103 ? 0.875 -16.036 -9.854 1.00 79.75 103 SER A O 1
ATOM 800 N N . GLU A 1 104 ? 0.711 -13.916 -9.128 1.00 76.00 104 GLU A N 1
ATOM 801 C CA . GLU A 1 104 ? 2.150 -13.735 -8.880 1.00 76.00 104 GLU A CA 1
ATOM 802 C C . GLU A 1 104 ? 2.654 -14.695 -7.793 1.00 76.00 104 GLU A C 1
ATOM 804 O O . GLU A 1 104 ? 3.734 -15.272 -7.920 1.00 76.00 104 GLU A O 1
ATOM 809 N N . HIS A 1 105 ? 1.843 -14.971 -6.765 1.00 73.81 105 HIS A N 1
ATOM 810 C CA . HIS A 1 105 ? 2.205 -15.948 -5.734 1.00 73.81 105 HIS A CA 1
ATOM 811 C C . HIS A 1 105 ? 2.378 -17.366 -6.284 1.00 73.81 105 HIS A C 1
ATOM 813 O O . HIS A 1 105 ? 3.252 -18.101 -5.815 1.00 73.81 105 HIS A O 1
ATOM 819 N N . LYS A 1 106 ? 1.569 -17.757 -7.277 1.00 78.44 106 LYS A N 1
ATOM 820 C CA . LYS A 1 106 ? 1.715 -19.063 -7.935 1.00 78.44 106 LYS A CA 1
ATOM 821 C C . LYS A 1 106 ? 3.028 -19.127 -8.706 1.00 78.44 106 LYS A C 1
ATOM 823 O O . LYS A 1 106 ? 3.774 -20.085 -8.545 1.00 78.44 106 LYS A O 1
ATOM 828 N N . MET A 1 107 ? 3.357 -18.065 -9.442 1.00 73.94 107 MET A N 1
ATOM 829 C CA . MET A 1 107 ? 4.608 -17.986 -10.201 1.00 73.94 107 MET A CA 1
ATOM 830 C C . MET A 1 107 ? 5.838 -18.086 -9.291 1.00 73.94 107 MET A C 1
ATOM 832 O O . MET A 1 107 ? 6.771 -18.825 -9.603 1.00 73.94 107 MET A O 1
ATOM 836 N N . ASP A 1 108 ? 5.824 -17.415 -8.138 1.00 72.81 108 ASP A N 1
ATOM 837 C CA . ASP A 1 108 ? 6.906 -17.509 -7.152 1.00 72.81 108 ASP A CA 1
ATOM 838 C C . ASP A 1 108 ? 7.040 -18.916 -6.555 1.00 72.81 108 ASP A C 1
ATOM 840 O O . ASP A 1 108 ? 8.155 -19.404 -6.334 1.00 72.81 108 ASP A O 1
ATOM 844 N N . ALA A 1 109 ? 5.915 -19.575 -6.263 1.00 76.56 109 ALA A N 1
ATOM 845 C CA . ALA A 1 109 ? 5.901 -20.937 -5.736 1.00 76.56 109 ALA A CA 1
ATOM 846 C C . ALA A 1 109 ? 6.448 -21.938 -6.765 1.00 76.56 109 ALA A C 1
ATOM 848 O O . ALA A 1 109 ? 7.336 -22.734 -6.438 1.00 76.56 109 ALA A O 1
ATOM 849 N N . ASP A 1 110 ? 5.995 -21.834 -8.013 1.00 78.31 110 ASP A N 1
ATOM 850 C CA . ASP A 1 110 ? 6.425 -22.684 -9.121 1.00 78.31 110 ASP A CA 1
ATOM 851 C C . ASP A 1 110 ? 7.914 -22.472 -9.429 1.00 78.31 110 ASP A C 1
ATOM 853 O O . ASP A 1 110 ? 8.670 -23.438 -9.571 1.00 78.31 110 ASP A O 1
ATOM 857 N N . ALA A 1 111 ? 8.383 -21.218 -9.436 1.00 76.12 111 ALA A N 1
ATOM 858 C CA . ALA A 1 111 ? 9.792 -20.883 -9.632 1.00 76.12 111 ALA A CA 1
ATOM 859 C C . ALA A 1 111 ? 10.684 -21.456 -8.517 1.00 76.12 111 ALA A C 1
ATOM 861 O O . ALA A 1 111 ? 11.746 -22.031 -8.790 1.00 76.12 111 ALA A O 1
ATOM 862 N N . LYS A 1 112 ? 10.249 -21.364 -7.251 1.00 79.00 112 LYS A N 1
ATOM 863 C CA . LYS A 1 112 ? 10.952 -21.983 -6.113 1.00 79.00 112 LYS A CA 1
ATOM 864 C C . LYS A 1 112 ? 10.994 -23.505 -6.241 1.00 79.00 112 LYS A C 1
ATOM 866 O O . LYS A 1 112 ? 12.040 -24.109 -5.989 1.00 79.00 112 LYS A O 1
ATOM 871 N N . GLN A 1 113 ? 9.894 -24.130 -6.661 1.00 81.38 113 GLN A N 1
ATOM 872 C CA . GLN A 1 113 ? 9.825 -25.577 -6.850 1.00 81.38 113 GLN A CA 1
ATOM 873 C C . GLN A 1 113 ? 10.725 -26.046 -8.004 1.00 81.38 113 GLN A C 1
ATOM 875 O O . GLN A 1 113 ? 11.438 -27.041 -7.854 1.00 81.38 113 GLN A O 1
ATOM 880 N N . ALA A 1 114 ? 10.762 -25.309 -9.117 1.00 80.88 114 ALA A N 1
ATOM 881 C CA . ALA A 1 114 ? 11.643 -25.584 -10.248 1.00 80.88 114 ALA A CA 1
ATOM 882 C C . ALA A 1 114 ? 13.128 -25.484 -9.858 1.00 80.88 114 ALA A C 1
ATOM 884 O O . ALA A 1 114 ? 13.909 -26.390 -10.159 1.00 80.88 114 ALA A O 1
ATOM 885 N N . LYS A 1 115 ? 13.518 -24.439 -9.109 1.00 80.56 115 LYS A N 1
ATOM 886 C CA . LYS A 1 115 ? 14.893 -24.280 -8.602 1.00 80.56 115 LYS A CA 1
ATOM 887 C C . LYS A 1 115 ? 15.291 -25.416 -7.654 1.00 80.56 115 LYS A C 1
ATOM 889 O O . LYS A 1 115 ? 16.396 -25.942 -7.769 1.00 80.56 115 LYS A O 1
ATOM 894 N N . LYS A 1 116 ? 14.384 -25.845 -6.765 1.00 87.38 116 LYS A N 1
ATOM 895 C CA . LYS A 1 116 ? 14.611 -26.996 -5.874 1.00 87.38 116 LYS A CA 1
ATOM 896 C C . LYS A 1 116 ? 14.854 -28.284 -6.669 1.00 87.38 116 LYS A C 1
ATOM 898 O O . LYS A 1 116 ? 15.839 -28.962 -6.404 1.00 87.38 116 LYS A O 1
ATOM 903 N N . LYS A 1 117 ? 14.012 -28.585 -7.668 1.00 84.81 117 LYS A N 1
ATOM 904 C CA . LYS A 1 117 ? 14.170 -29.772 -8.532 1.00 84.81 117 LYS A CA 1
ATOM 905 C C . LYS A 1 117 ? 15.508 -29.773 -9.276 1.00 84.81 117 LYS A C 1
ATOM 907 O O . LYS A 1 117 ? 16.166 -30.808 -9.313 1.00 84.81 117 LYS A O 1
ATOM 912 N N . ARG A 1 118 ? 15.932 -28.624 -9.821 1.00 83.38 118 ARG A N 1
ATOM 913 C CA . ARG A 1 118 ? 17.221 -28.497 -10.523 1.00 83.38 118 ARG A CA 1
ATOM 914 C C . ARG A 1 118 ? 18.399 -28.795 -9.597 1.00 83.38 118 ARG A C 1
ATOM 916 O O . ARG A 1 118 ? 19.253 -29.591 -9.960 1.00 83.38 118 ARG A O 1
ATOM 923 N N . ASN A 1 119 ? 18.398 -28.229 -8.390 1.00 81.44 119 ASN A N 1
ATOM 924 C CA . ASN A 1 119 ? 19.464 -28.473 -7.418 1.00 81.44 119 ASN A CA 1
ATOM 925 C C . ASN A 1 119 ? 19.524 -29.949 -6.994 1.00 81.44 119 ASN A C 1
ATOM 927 O O . ASN A 1 119 ? 20.609 -30.510 -6.933 1.00 81.44 119 ASN A O 1
ATOM 931 N N . THR A 1 120 ? 18.376 -30.601 -6.771 1.00 80.00 120 THR A N 1
ATOM 932 C CA . THR A 1 120 ? 18.337 -32.036 -6.440 1.00 80.00 120 THR A CA 1
ATOM 933 C C . THR A 1 120 ? 18.850 -32.912 -7.587 1.00 80.00 120 THR A C 1
ATOM 935 O O . THR A 1 120 ? 19.577 -33.866 -7.332 1.00 80.00 120 THR A O 1
ATOM 938 N N . ALA A 1 121 ? 18.527 -32.579 -8.842 1.00 73.62 121 ALA A N 1
ATOM 939 C CA . ALA A 1 121 ? 19.036 -33.308 -10.006 1.00 73.62 121 ALA A CA 1
ATOM 940 C C . ALA A 1 121 ? 20.559 -33.155 -10.168 1.00 73.62 121 ALA A C 1
ATOM 942 O O . ALA A 1 121 ? 21.241 -34.127 -10.476 1.00 73.62 121 ALA A O 1
ATOM 943 N N . THR A 1 122 ? 21.106 -31.962 -9.911 1.00 76.31 122 THR A N 1
ATOM 944 C CA . THR A 1 122 ? 22.557 -31.723 -9.942 1.00 76.31 122 THR A CA 1
ATOM 945 C C . THR A 1 122 ? 23.290 -32.493 -8.842 1.00 76.31 122 THR A C 1
ATOM 947 O O . THR A 1 122 ? 24.351 -33.047 -9.106 1.00 76.31 122 THR A O 1
ATOM 950 N N . THR A 1 123 ? 22.724 -32.591 -7.635 1.00 71.12 123 THR A N 1
ATOM 951 C CA . THR A 1 123 ? 23.318 -33.395 -6.553 1.00 71.12 123 THR A CA 1
ATOM 952 C C . THR A 1 123 ? 23.236 -34.897 -6.845 1.00 71.12 123 THR A C 1
ATOM 954 O O . THR A 1 123 ? 24.221 -35.598 -6.659 1.00 71.12 123 THR A O 1
ATOM 957 N N . ALA A 1 124 ? 22.117 -35.387 -7.393 1.00 68.56 124 ALA A N 1
ATOM 958 C CA . ALA A 1 124 ? 21.974 -36.800 -7.760 1.00 68.56 124 ALA A CA 1
ATOM 959 C C . ALA A 1 124 ? 22.919 -37.230 -8.901 1.00 68.56 124 ALA A C 1
ATOM 961 O O . ALA A 1 124 ? 23.397 -38.360 -8.909 1.00 68.56 124 ALA A O 1
ATOM 962 N N . ALA A 1 125 ? 23.217 -36.336 -9.851 1.00 59.72 125 ALA A N 1
ATOM 963 C CA . ALA A 1 125 ? 24.195 -36.602 -10.907 1.00 59.72 125 ALA A CA 1
ATOM 964 C C . ALA A 1 125 ? 25.648 -36.592 -10.391 1.00 59.72 125 ALA A C 1
ATOM 966 O O . ALA A 1 125 ? 26.484 -37.334 -10.902 1.00 59.72 125 ALA A O 1
ATOM 967 N N . ALA A 1 126 ? 25.952 -35.792 -9.362 1.00 60.38 126 ALA A N 1
ATOM 968 C CA . ALA A 1 126 ? 27.277 -35.769 -8.744 1.00 60.38 126 ALA A CA 1
ATOM 969 C C . ALA A 1 126 ? 27.589 -37.065 -7.968 1.00 60.38 126 ALA A C 1
ATOM 971 O O . ALA A 1 126 ? 28.725 -37.525 -8.009 1.00 60.38 126 ALA A O 1
ATOM 972 N N . ASP A 1 127 ? 26.585 -37.696 -7.348 1.00 60.41 127 ASP A N 1
ATOM 973 C CA . ASP A 1 127 ? 26.761 -38.969 -6.626 1.00 60.41 127 ASP A CA 1
ATOM 974 C C . ASP A 1 127 ? 26.817 -40.202 -7.550 1.00 60.41 127 ASP A C 1
ATOM 976 O O . ASP A 1 127 ? 27.328 -41.249 -7.158 1.00 60.41 127 ASP A O 1
ATOM 980 N N . ALA A 1 128 ? 26.323 -40.099 -8.788 1.00 59.94 128 ALA A N 1
ATOM 981 C CA . ALA A 1 128 ? 26.272 -41.218 -9.735 1.00 59.94 128 ALA A CA 1
ATOM 982 C C . ALA A 1 128 ? 27.512 -41.346 -10.643 1.00 59.94 128 ALA A C 1
ATOM 984 O O . ALA A 1 128 ? 27.577 -42.272 -11.449 1.00 59.94 128 ALA A O 1
ATOM 985 N N . THR A 1 129 ? 28.498 -40.447 -10.530 1.00 53.00 129 THR A N 1
ATOM 986 C CA . THR A 1 129 ? 29.639 -40.392 -11.462 1.00 53.00 129 THR A CA 1
ATOM 987 C C . THR A 1 129 ? 30.979 -40.383 -10.722 1.00 53.00 129 THR A C 1
ATOM 989 O O . THR A 1 129 ? 31.737 -39.421 -10.769 1.00 53.00 129 THR A O 1
ATOM 992 N N . ALA A 1 130 ? 31.277 -41.490 -10.039 1.00 55.94 130 ALA A N 1
ATOM 993 C CA . ALA A 1 130 ? 32.624 -41.851 -9.589 1.00 55.94 130 ALA A CA 1
ATOM 994 C C . ALA A 1 130 ? 33.118 -43.085 -10.368 1.00 55.94 130 ALA A C 1
ATOM 996 O O . ALA A 1 130 ? 33.446 -44.118 -9.796 1.00 55.94 130 ALA A O 1
ATOM 997 N N . THR A 1 131 ? 33.120 -42.983 -11.695 1.00 58.97 131 THR A N 1
ATOM 998 C CA . THR A 1 131 ? 33.813 -43.908 -12.603 1.00 58.97 131 THR A CA 1
ATOM 999 C C . THR A 1 131 ? 34.340 -43.093 -13.775 1.00 58.97 131 THR A C 1
ATOM 1001 O O . THR A 1 131 ? 33.580 -42.336 -14.377 1.00 58.97 131 THR A O 1
ATOM 1004 N N . ASP A 1 132 ? 35.640 -43.228 -14.039 1.00 56.62 132 ASP A N 1
ATOM 1005 C CA . ASP A 1 132 ? 36.439 -42.492 -15.022 1.00 56.62 132 ASP A CA 1
ATOM 1006 C C . ASP A 1 132 ? 35.719 -42.276 -16.363 1.00 56.62 132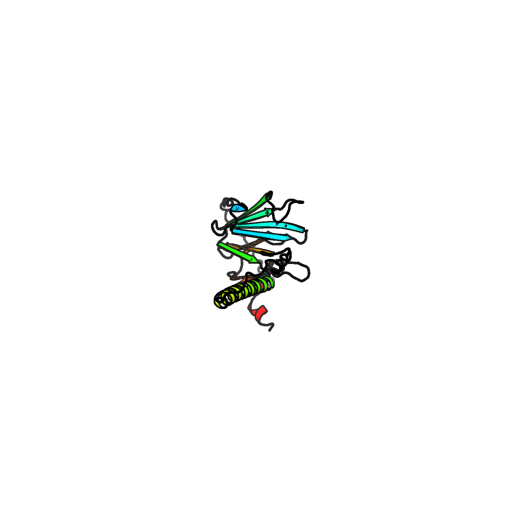 ASP A C 1
ATOM 1008 O O . ASP A 1 132 ? 35.647 -43.172 -17.204 1.00 56.62 132 ASP A O 1
ATOM 1012 N N . ALA A 1 133 ? 35.203 -41.068 -16.590 1.00 58.38 133 ALA A N 1
ATOM 1013 C CA . ALA A 1 133 ? 34.673 -40.662 -17.885 1.00 58.38 133 ALA A CA 1
ATOM 1014 C C . ALA A 1 133 ? 35.070 -39.215 -18.196 1.00 58.38 133 ALA A C 1
ATOM 1016 O O . ALA A 1 133 ? 34.987 -38.323 -17.352 1.00 58.38 133 ALA A O 1
ATOM 1017 N N . ALA A 1 134 ? 35.545 -39.027 -19.427 1.00 62.19 134 ALA A N 1
ATOM 1018 C CA . ALA A 1 134 ? 36.136 -37.808 -19.958 1.00 62.19 134 ALA A CA 1
ATOM 1019 C C . ALA A 1 134 ? 35.250 -36.561 -19.781 1.00 62.19 134 ALA A C 1
ATOM 1021 O O . ALA A 1 134 ? 34.027 -36.616 -19.898 1.00 62.19 134 ALA A O 1
ATOM 1022 N N . ALA A 1 135 ? 35.908 -35.426 -19.525 1.00 57.81 135 ALA A N 1
ATOM 1023 C CA . ALA A 1 135 ? 35.287 -34.136 -19.252 1.00 57.81 135 ALA A CA 1
ATOM 1024 C C . ALA A 1 135 ? 34.277 -33.718 -20.347 1.00 57.81 135 ALA A C 1
ATOM 1026 O O . ALA A 1 135 ? 34.636 -33.708 -21.528 1.00 57.81 135 ALA A O 1
ATOM 1027 N N . PRO A 1 136 ? 33.039 -33.324 -19.987 1.00 56.59 136 PRO A N 1
ATOM 1028 C CA . PRO A 1 136 ? 32.070 -32.836 -20.957 1.00 56.59 136 PRO A CA 1
ATOM 1029 C C . PRO A 1 136 ? 32.514 -31.484 -21.531 1.00 56.59 136 PRO A C 1
ATOM 1031 O O . PRO A 1 136 ? 32.809 -30.534 -20.803 1.00 56.59 136 PRO A O 1
ATOM 1034 N N . THR A 1 137 ? 32.554 -31.395 -22.860 1.00 56.25 137 THR A N 1
ATOM 1035 C CA . THR A 1 137 ? 32.828 -30.166 -23.610 1.00 56.25 137 THR A CA 1
ATOM 1036 C C . THR A 1 137 ? 31.732 -29.127 -23.368 1.00 56.25 137 THR A C 1
ATOM 1038 O O . THR A 1 137 ? 30.545 -29.421 -23.479 1.00 56.25 137 THR A O 1
ATOM 1041 N N . ALA A 1 138 ? 32.141 -27.895 -23.063 1.00 55.06 138 ALA A N 1
ATOM 1042 C CA . ALA A 1 138 ? 31.333 -26.789 -22.536 1.00 55.06 138 ALA A CA 1
ATOM 1043 C C . ALA A 1 138 ? 30.225 -26.213 -23.461 1.00 55.06 138 ALA A C 1
ATOM 1045 O O . ALA A 1 138 ? 29.757 -25.104 -23.215 1.00 55.06 138 ALA A O 1
ATOM 1046 N N . SER A 1 139 ? 29.796 -26.916 -24.515 1.00 53.16 139 SER A N 1
ATOM 1047 C CA . SER A 1 139 ? 28.970 -26.333 -25.587 1.00 53.16 139 SER A CA 1
ATOM 1048 C C . SER A 1 139 ? 27.454 -26.569 -25.476 1.00 53.16 139 SER A C 1
ATOM 1050 O O . SER A 1 139 ? 26.714 -25.933 -26.221 1.00 53.16 139 SER A O 1
ATOM 1052 N N . ASP A 1 140 ? 26.973 -27.399 -24.541 1.00 50.56 140 ASP A N 1
ATOM 1053 C CA . ASP A 1 140 ? 25.547 -27.796 -24.478 1.00 50.56 140 ASP A CA 1
ATOM 1054 C C . ASP A 1 140 ? 24.749 -27.168 -23.321 1.00 50.56 140 ASP A C 1
ATOM 1056 O O . ASP A 1 140 ? 23.588 -27.514 -23.076 1.00 50.56 140 ASP A O 1
ATOM 1060 N N . VAL A 1 141 ? 25.325 -26.206 -22.593 1.00 56.62 141 VAL A N 1
ATOM 1061 C CA . VAL A 1 141 ? 24.575 -25.477 -21.561 1.00 56.62 141 VAL A CA 1
ATOM 1062 C C . VAL A 1 141 ? 23.716 -24.412 -22.239 1.00 56.62 141 VAL A C 1
ATOM 1064 O O . VAL A 1 141 ? 24.142 -23.273 -22.421 1.00 56.62 141 VAL A O 1
ATOM 1067 N N . ALA A 1 142 ? 22.494 -24.797 -22.616 1.00 50.78 142 ALA A N 1
ATOM 1068 C CA . ALA A 1 142 ? 21.470 -23.893 -23.128 1.00 50.78 142 ALA A CA 1
ATOM 1069 C C . ALA A 1 142 ? 21.407 -22.614 -22.275 1.00 50.78 142 ALA A C 1
ATOM 1071 O O . ALA A 1 142 ? 21.186 -22.670 -21.058 1.00 50.78 142 ALA A O 1
ATOM 1072 N N . ALA A 1 143 ? 21.634 -21.467 -22.923 1.00 46.94 143 ALA A N 1
ATOM 1073 C CA . ALA A 1 143 ? 21.622 -20.163 -22.278 1.00 46.94 143 ALA A CA 1
ATOM 1074 C C . ALA A 1 143 ? 20.312 -19.983 -21.487 1.00 46.94 143 ALA A C 1
ATOM 1076 O O . ALA A 1 143 ? 19.239 -20.337 -21.989 1.00 46.94 143 ALA A O 1
ATOM 1077 N N . PRO A 1 144 ? 20.364 -19.465 -20.246 1.00 53.50 144 PRO A N 1
ATOM 1078 C CA . PRO A 1 144 ? 19.158 -19.255 -19.463 1.00 53.50 144 PRO A CA 1
ATOM 1079 C C . PRO A 1 144 ? 18.221 -18.331 -20.241 1.00 53.50 144 PRO A C 1
ATOM 1081 O O . PRO A 1 144 ? 18.621 -17.244 -20.656 1.00 53.50 144 PRO A O 1
ATOM 1084 N N . ALA A 1 145 ? 16.980 -18.780 -20.449 1.00 49.00 145 ALA A N 1
ATOM 1085 C CA . ALA A 1 145 ? 15.944 -17.972 -21.075 1.00 49.00 145 ALA A CA 1
ATOM 1086 C C . ALA A 1 145 ? 15.905 -16.596 -20.398 1.00 49.00 145 ALA A C 1
ATOM 1088 O O . ALA A 1 145 ? 15.804 -16.515 -19.170 1.00 49.00 145 ALA A O 1
ATOM 1089 N N . ALA A 1 146 ? 16.028 -15.530 -21.196 1.00 45.53 146 ALA A N 1
ATOM 1090 C CA . ALA A 1 146 ? 15.993 -14.166 -20.690 1.00 45.53 146 ALA A CA 1
ATOM 1091 C C . ALA A 1 146 ? 14.752 -13.989 -19.794 1.00 45.53 146 ALA A C 1
ATOM 1093 O O . ALA A 1 146 ? 13.662 -14.433 -20.179 1.00 45.53 146 ALA A O 1
ATOM 1094 N N . PRO A 1 147 ? 14.885 -13.391 -18.596 1.00 49.41 147 PRO A N 1
ATOM 1095 C CA . PRO A 1 147 ? 13.747 -13.201 -17.711 1.00 49.41 147 PRO A CA 1
ATOM 1096 C C . PRO A 1 147 ? 12.676 -12.414 -18.467 1.00 49.41 147 PRO A C 1
ATOM 1098 O O . PRO A 1 147 ? 12.948 -11.341 -19.009 1.00 49.41 147 PRO A O 1
ATOM 1101 N N . ARG A 1 148 ? 11.454 -12.960 -18.547 1.00 45.53 148 ARG A N 1
ATOM 1102 C CA . ARG A 1 148 ? 10.326 -12.238 -19.145 1.00 45.53 148 ARG A CA 1
ATOM 1103 C C . ARG A 1 148 ? 10.190 -10.918 -18.392 1.00 45.53 148 ARG A C 1
ATOM 1105 O O . ARG A 1 148 ? 10.005 -10.922 -17.177 1.00 45.53 148 ARG A O 1
ATOM 1112 N N . LYS A 1 149 ? 10.308 -9.805 -19.118 1.00 42.88 149 LYS A N 1
ATOM 1113 C CA . LYS A 1 149 ? 10.133 -8.439 -18.616 1.00 42.88 149 LYS A CA 1
ATOM 1114 C C . LYS A 1 149 ? 8.662 -8.271 -18.212 1.00 42.88 149 LYS A C 1
ATOM 1116 O O . LYS A 1 149 ? 7.854 -7.815 -19.009 1.00 42.88 149 LYS A O 1
ATOM 1121 N N . LEU A 1 150 ? 8.283 -8.753 -17.031 1.00 46.31 150 LEU A N 1
ATOM 1122 C CA . LEU A 1 150 ? 6.985 -8.470 -16.419 1.00 46.31 150 LEU A CA 1
ATOM 1123 C C . LEU A 1 150 ? 7.060 -7.047 -15.873 1.00 46.31 150 LEU A C 1
ATOM 1125 O O . LEU A 1 150 ? 7.924 -6.735 -15.057 1.00 46.31 150 LEU A O 1
ATOM 1129 N N . TRP A 1 151 ? 6.164 -6.186 -16.336 1.00 47.97 151 TRP A N 1
ATOM 1130 C CA . TRP A 1 151 ? 6.204 -4.750 -16.059 1.00 47.97 151 TRP A CA 1
ATOM 1131 C C . TRP A 1 151 ? 5.698 -4.388 -14.645 1.00 47.97 151 TRP A C 1
ATOM 1133 O O . TR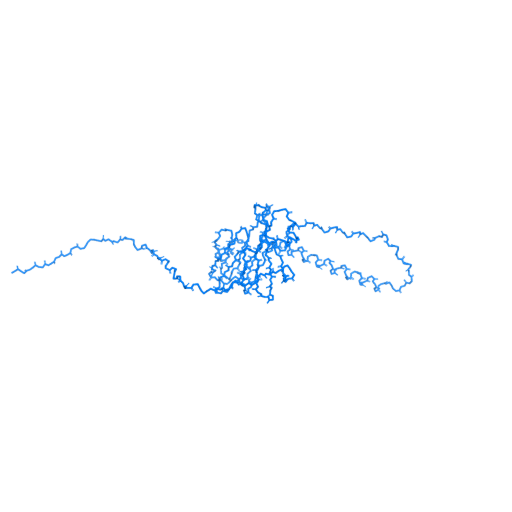P A 1 151 ? 5.603 -3.209 -14.326 1.00 47.97 151 TRP A O 1
ATOM 1143 N N . TRP A 1 152 ? 5.380 -5.375 -13.795 1.00 57.22 152 TRP A N 1
ATOM 1144 C CA . TRP A 1 152 ? 4.623 -5.181 -12.546 1.00 57.22 152 TRP A CA 1
ATOM 1145 C C . TRP A 1 152 ? 5.121 -5.981 -11.331 1.00 57.22 152 TRP A C 1
ATOM 1147 O O . TRP A 1 152 ? 4.420 -6.054 -10.324 1.00 57.22 152 TRP A O 1
ATOM 1157 N N . PHE A 1 153 ? 6.324 -6.563 -11.364 1.00 55.62 153 PHE A N 1
ATOM 1158 C CA . PHE A 1 153 ? 6.815 -7.314 -10.204 1.00 55.62 153 PHE A CA 1
ATOM 1159 C C . PHE A 1 153 ? 6.949 -6.420 -8.962 1.00 55.62 153 PHE A C 1
ATOM 1161 O O . PHE A 1 153 ? 7.748 -5.484 -8.936 1.00 55.62 153 PHE A O 1
ATOM 1168 N N . GLY A 1 154 ? 6.213 -6.764 -7.902 1.00 67.12 154 GLY A N 1
ATOM 1169 C CA . GLY A 1 154 ? 6.474 -6.253 -6.555 1.00 67.12 154 GLY A CA 1
ATOM 1170 C C . GLY A 1 154 ? 5.311 -5.549 -5.865 1.00 67.12 154 GLY A C 1
ATOM 1171 O O . GLY A 1 154 ? 5.449 -5.261 -4.671 1.00 67.12 154 GLY A O 1
ATOM 1172 N N . GLY A 1 155 ? 4.183 -5.341 -6.545 1.00 78.31 155 GLY A N 1
ATOM 1173 C CA . GLY A 1 155 ? 2.923 -4.896 -5.949 1.00 78.31 155 GLY A CA 1
ATOM 1174 C C . GLY A 1 155 ? 2.244 -3.743 -6.689 1.00 78.31 155 GLY A C 1
ATOM 1175 O O . GLY A 1 155 ? 2.896 -2.870 -7.247 1.00 78.31 155 GLY A O 1
ATOM 1176 N N . THR A 1 156 ? 0.916 -3.730 -6.652 1.00 89.81 156 THR A N 1
ATOM 1177 C CA . THR A 1 156 ? 0.044 -2.789 -7.370 1.00 89.81 156 THR A CA 1
ATOM 1178 C C . THR A 1 156 ? -0.363 -1.576 -6.542 1.00 89.81 156 THR A C 1
ATOM 1180 O O . THR A 1 156 ? -0.770 -0.543 -7.066 1.00 89.81 156 THR A O 1
ATOM 1183 N N . SER A 1 157 ? -0.296 -1.713 -5.224 1.00 94.38 157 SER A N 1
ATOM 1184 C CA . SER A 1 157 ? -0.702 -0.706 -4.251 1.00 94.38 157 SER A CA 1
ATOM 1185 C C . SER A 1 157 ? -0.127 -1.055 -2.881 1.00 94.38 157 SER A C 1
ATOM 1187 O O . SER A 1 157 ? 0.340 -2.173 -2.646 1.00 94.38 157 SER A O 1
ATOM 1189 N N . VAL A 1 158 ? -0.167 -0.109 -1.951 1.00 96.75 158 VAL A N 1
ATOM 1190 C CA . VAL A 1 158 ? 0.292 -0.299 -0.576 1.00 96.75 158 VAL A CA 1
ATOM 1191 C C . VAL A 1 158 ? -0.779 0.182 0.392 1.00 96.75 158 VAL A C 1
ATOM 1193 O O . VAL A 1 158 ? -1.335 1.267 0.242 1.00 96.75 158 VAL A O 1
ATOM 1196 N N . LEU A 1 159 ? -1.035 -0.608 1.428 1.00 98.12 159 LEU A N 1
ATOM 1197 C CA . LEU A 1 159 ? -1.888 -0.238 2.548 1.00 98.12 159 LEU A CA 1
ATOM 1198 C C . LEU A 1 159 ? -1.050 -0.175 3.827 1.00 98.12 159 LEU A C 1
ATOM 1200 O O . LEU A 1 159 ? -0.408 -1.148 4.218 1.00 98.12 159 LEU A O 1
ATOM 1204 N N . LEU A 1 160 ? -1.061 0.966 4.510 1.00 98.38 160 LEU A N 1
ATOM 1205 C CA . LEU A 1 160 ? -0.312 1.181 5.748 1.00 98.38 160 LEU A CA 1
ATOM 1206 C C . LEU A 1 160 ? -1.260 1.213 6.946 1.00 98.38 160 LEU A C 1
ATOM 1208 O O . LEU A 1 160 ? -2.202 1.998 6.963 1.00 98.38 160 LEU A O 1
ATOM 1212 N N . ASP A 1 161 ? -0.992 0.409 7.971 1.00 98.31 161 ASP A N 1
ATOM 1213 C CA . ASP A 1 161 ? -1.676 0.450 9.269 1.00 98.31 161 ASP A CA 1
ATOM 1214 C C . ASP A 1 161 ? -1.011 1.504 10.158 1.00 98.31 161 ASP A C 1
ATOM 1216 O O . ASP A 1 161 ? 0.114 1.307 10.614 1.00 98.31 161 ASP A O 1
ATOM 1220 N N . LEU A 1 162 ? -1.695 2.614 10.432 1.00 97.31 162 LEU A N 1
ATOM 1221 C CA . LEU A 1 162 ? -1.212 3.679 11.320 1.00 97.31 162 LEU A CA 1
ATOM 1222 C C . LEU A 1 162 ? -1.554 3.424 12.802 1.00 97.31 162 LEU A C 1
ATOM 1224 O O . LEU A 1 162 ? -1.248 4.245 13.668 1.00 97.31 162 LEU A O 1
ATOM 1228 N N . GLY A 1 163 ? -2.209 2.305 13.115 1.00 96.12 163 GLY A N 1
ATOM 1229 C CA . GLY A 1 163 ? -2.744 1.987 14.432 1.00 96.12 163 GLY A CA 1
ATOM 1230 C C . GLY A 1 163 ? -4.155 2.534 14.661 1.00 96.12 163 GLY A C 1
ATOM 1231 O O . GLY A 1 163 ? -4.660 3.387 13.934 1.00 96.12 163 GLY A O 1
ATOM 1232 N N . ARG A 1 164 ? -4.826 2.020 15.703 1.00 95.56 164 ARG A N 1
ATOM 1233 C CA . ARG A 1 164 ? -6.212 2.391 16.067 1.00 95.56 164 ARG A CA 1
ATOM 1234 C C . ARG A 1 164 ? -7.198 2.270 14.891 1.00 95.56 164 ARG A C 1
ATOM 1236 O O . ARG A 1 164 ? -8.089 3.102 14.752 1.00 95.56 164 ARG A O 1
ATOM 1243 N N . ARG A 1 165 ? -7.006 1.250 14.043 1.00 97.06 165 ARG A N 1
ATOM 1244 C CA . ARG A 1 165 ? -7.772 1.004 12.807 1.00 97.06 165 ARG A CA 1
ATOM 1245 C C . ARG A 1 165 ? -7.724 2.150 11.795 1.00 97.06 165 ARG A C 1
ATOM 1247 O O . ARG A 1 165 ? -8.593 2.236 10.934 1.00 97.06 165 ARG A O 1
ATOM 1254 N N . ARG A 1 166 ? -6.736 3.040 11.889 1.00 97.94 166 ARG A N 1
ATOM 1255 C CA . ARG A 1 166 ? -6.481 4.060 10.875 1.00 97.94 166 ARG A CA 1
ATOM 1256 C C . ARG A 1 166 ? -5.519 3.499 9.847 1.00 97.94 166 ARG A C 1
ATOM 1258 O O . ARG A 1 166 ? -4.482 2.956 10.219 1.00 97.94 166 ARG A O 1
ATOM 1265 N N . TYR A 1 167 ? -5.848 3.679 8.580 1.00 98.25 167 TYR A N 1
ATOM 1266 C CA . TYR A 1 167 ? -5.065 3.157 7.473 1.00 98.25 167 TYR A CA 1
ATOM 1267 C C . TYR A 1 167 ? -4.823 4.232 6.422 1.00 98.25 167 TYR A C 1
ATOM 1269 O O . TYR A 1 167 ? -5.648 5.133 6.261 1.00 98.25 167 TYR A O 1
ATOM 1277 N N . VAL A 1 168 ? -3.703 4.128 5.711 1.00 98.12 168 VAL A N 1
ATOM 1278 C CA . VAL A 1 168 ? -3.419 4.910 4.502 1.00 98.12 168 VAL A CA 1
ATOM 1279 C C . VAL A 1 168 ? -3.393 3.953 3.333 1.00 98.12 168 VAL A C 1
ATOM 1281 O O . VAL A 1 168 ? -2.564 3.047 3.308 1.00 98.12 168 VAL A O 1
ATOM 1284 N N . TYR A 1 169 ? -4.295 4.160 2.386 1.00 97.62 169 TYR A N 1
ATOM 1285 C CA . TYR A 1 169 ? -4.227 3.510 1.090 1.00 97.62 169 TYR A CA 1
ATOM 1286 C C . TYR A 1 169 ? -3.375 4.363 0.154 1.00 97.62 169 TYR A C 1
ATOM 1288 O O . TYR A 1 169 ? -3.525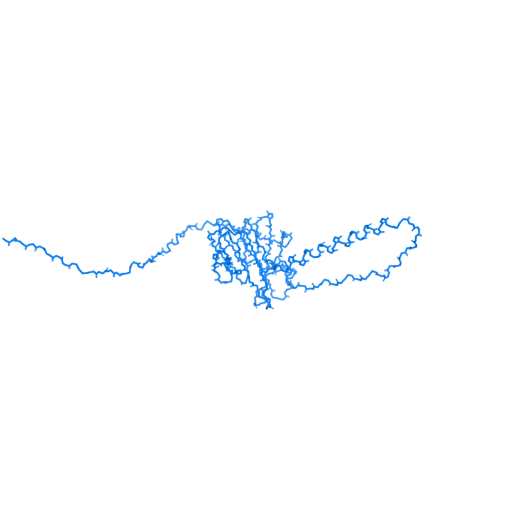 5.587 0.110 1.00 97.62 169 TYR A O 1
ATOM 1296 N N . ILE A 1 170 ? -2.464 3.704 -0.553 1.00 96.12 170 ILE A N 1
ATOM 1297 C CA . ILE A 1 170 ? -1.560 4.282 -1.535 1.00 96.12 170 ILE A CA 1
ATOM 1298 C C . ILE A 1 170 ? -1.715 3.447 -2.810 1.00 96.12 170 ILE A C 1
ATOM 1300 O O . ILE A 1 170 ? -1.194 2.337 -2.899 1.00 96.12 170 ILE A O 1
ATOM 1304 N N . GLY A 1 171 ? -2.455 3.968 -3.781 1.00 93.75 171 GLY A N 1
ATOM 1305 C CA . GLY A 1 171 ? -2.667 3.360 -5.097 1.00 93.75 171 GLY A CA 1
ATOM 1306 C C . GLY A 1 171 ? -2.892 4.456 -6.134 1.00 93.75 171 GLY A C 1
ATOM 1307 O O . GLY A 1 171 ? -2.224 5.479 -6.085 1.00 93.75 171 GLY A O 1
ATOM 1308 N N . TRP A 1 172 ? -3.884 4.328 -7.014 1.00 88.88 172 TRP A N 1
ATOM 1309 C CA . TRP A 1 172 ? -4.241 5.417 -7.949 1.00 88.88 172 TRP A CA 1
ATOM 1310 C C . TRP A 1 172 ? -4.568 6.756 -7.245 1.00 88.88 172 TRP A C 1
ATOM 1312 O O . TRP A 1 172 ? -4.407 7.834 -7.809 1.00 88.88 172 TRP A O 1
ATOM 1322 N N . VAL A 1 173 ? -4.975 6.689 -5.973 1.00 91.44 173 VAL A N 1
ATOM 1323 C CA . VAL A 1 173 ? -5.141 7.824 -5.062 1.00 91.44 173 VAL A CA 1
ATOM 1324 C C . VAL A 1 173 ? -4.483 7.510 -3.715 1.00 91.44 173 VAL A C 1
ATOM 1326 O O . VAL A 1 173 ? -4.360 6.348 -3.321 1.00 91.44 173 VAL A O 1
ATOM 1329 N N . ILE A 1 174 ? -4.074 8.555 -2.990 1.00 94.56 174 ILE A N 1
ATOM 1330 C CA . ILE A 1 174 ? -3.550 8.449 -1.624 1.00 94.56 174 ILE A CA 1
ATOM 1331 C C . ILE A 1 174 ? -4.564 9.052 -0.657 1.00 94.56 174 ILE A C 1
ATOM 1333 O O . ILE A 1 174 ? -4.781 10.264 -0.661 1.00 94.56 174 ILE A O 1
ATOM 1337 N N . TYR A 1 175 ? -5.163 8.234 0.208 1.00 96.38 175 TYR A N 1
ATOM 1338 C CA . TYR A 1 175 ? -6.090 8.726 1.230 1.00 96.38 175 TYR A CA 1
ATOM 1339 C C . TYR A 1 175 ? -5.982 7.951 2.541 1.00 96.38 175 TYR A C 1
ATOM 1341 O O . TYR A 1 175 ? -5.474 6.835 2.614 1.00 96.38 175 TYR A O 1
ATOM 1349 N N . THR A 1 176 ? -6.456 8.579 3.617 1.00 97.44 176 THR A N 1
ATOM 1350 C CA . THR A 1 176 ? -6.512 7.981 4.955 1.00 97.44 176 THR A CA 1
ATOM 1351 C C . THR A 1 176 ? -7.954 7.663 5.323 1.00 97.44 176 THR A C 1
ATOM 1353 O O . THR A 1 176 ? -8.825 8.512 5.159 1.00 97.44 176 THR A O 1
ATOM 1356 N N . PHE A 1 177 ? -8.202 6.486 5.892 1.00 97.69 177 PHE A N 1
ATOM 1357 C CA . PHE A 1 177 ? -9.521 6.087 6.388 1.00 97.69 177 PHE A CA 1
ATOM 1358 C C . PHE A 1 177 ? -9.427 5.388 7.747 1.00 97.69 177 PHE A C 1
ATOM 1360 O O . PHE A 1 177 ? -8.340 5.096 8.247 1.00 97.69 177 PHE A O 1
ATOM 1367 N N . THR A 1 178 ? -10.579 5.170 8.383 1.00 98.12 178 THR A N 1
ATOM 1368 C CA . THR A 1 178 ? -10.688 4.394 9.625 1.00 98.12 178 THR A CA 1
ATOM 1369 C C . THR A 1 178 ? -11.592 3.197 9.377 1.00 98.12 178 THR A C 1
ATOM 1371 O O . THR A 1 178 ? -12.751 3.374 9.016 1.00 98.12 178 THR A O 1
ATOM 1374 N N . ALA A 1 179 ? -11.061 1.991 9.550 1.00 97.81 179 ALA A N 1
ATOM 1375 C CA . ALA A 1 179 ? -11.811 0.755 9.389 1.00 97.81 179 ALA A CA 1
ATOM 1376 C C . ALA A 1 179 ? -12.696 0.482 10.619 1.00 97.81 179 ALA A C 1
ATOM 1378 O O . ALA A 1 179 ? -12.354 0.834 11.753 1.00 97.81 179 ALA A O 1
ATOM 1379 N N . TYR A 1 180 ? -13.823 -0.196 10.409 1.00 98.06 180 TYR A N 1
ATOM 1380 C CA . TYR A 1 180 ? -14.715 -0.636 11.485 1.00 98.06 180 TYR A CA 1
ATOM 1381 C C . TYR A 1 180 ? -14.121 -1.786 12.305 1.00 98.06 180 TYR A C 1
ATOM 1383 O O . TYR A 1 180 ? -14.442 -1.948 13.484 1.00 98.06 180 TYR A O 1
ATOM 1391 N N . ASP A 1 181 ? -13.217 -2.556 11.714 1.00 98.19 181 ASP A N 1
ATOM 1392 C CA . ASP A 1 181 ? -12.559 -3.717 12.300 1.00 98.19 181 ASP A CA 1
ATOM 1393 C C . ASP A 1 181 ? -11.104 -3.829 11.823 1.00 98.19 181 ASP A C 1
ATOM 1395 O O . ASP A 1 181 ? -10.646 -3.046 10.993 1.00 98.19 181 ASP A O 1
ATOM 1399 N N . ASP A 1 182 ? -10.345 -4.754 12.409 1.00 97.69 182 ASP A N 1
ATOM 1400 C CA . ASP A 1 182 ? -8.921 -4.875 12.098 1.00 97.69 182 ASP A CA 1
ATOM 1401 C C . ASP A 1 182 ? -8.729 -5.571 10.748 1.00 97.69 182 ASP A C 1
ATOM 1403 O O . ASP A 1 182 ? -9.241 -6.673 10.538 1.00 97.69 182 ASP A O 1
ATOM 1407 N N . ILE A 1 183 ? -7.933 -4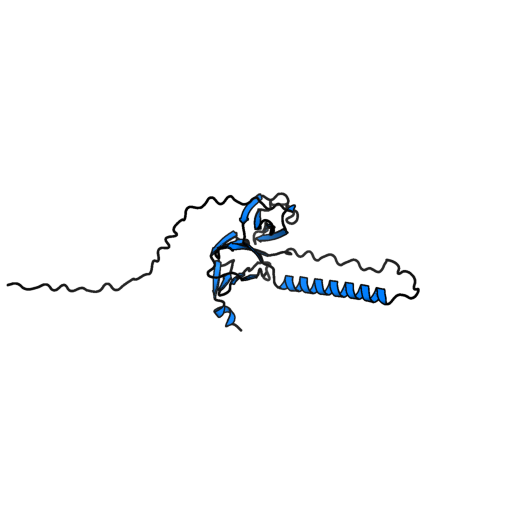.951 9.878 1.00 98.38 183 ILE A N 1
ATOM 1408 C CA . ILE A 1 183 ? -7.505 -5.537 8.606 1.00 98.38 183 ILE A CA 1
ATOM 1409 C C . ILE A 1 183 ? -6.484 -6.647 8.880 1.00 98.38 183 ILE A C 1
ATOM 1411 O O . ILE A 1 183 ? -5.494 -6.444 9.607 1.00 98.38 183 ILE A O 1
ATOM 1415 N N . VAL A 1 184 ? -6.771 -7.823 8.323 1.00 97.81 184 VAL A N 1
ATOM 1416 C CA . VAL A 1 184 ? -5.983 -9.054 8.449 1.00 97.81 184 VAL A CA 1
ATOM 1417 C C . VAL A 1 184 ? -5.212 -9.377 7.177 1.00 97.81 184 VAL A C 1
ATOM 1419 O O . VAL A 1 184 ? -4.111 -9.906 7.290 1.00 97.81 184 VAL A O 1
ATOM 1422 N N . ASP A 1 185 ? -5.746 -9.018 6.012 1.00 96.94 185 ASP A N 1
ATOM 1423 C CA . ASP A 1 185 ? -5.132 -9.302 4.716 1.00 96.94 185 ASP A CA 1
ATOM 1424 C C . ASP A 1 185 ? -5.412 -8.179 3.708 1.00 96.94 185 ASP A C 1
ATOM 1426 O O . ASP A 1 185 ? -6.296 -7.340 3.915 1.00 96.94 185 ASP A O 1
ATOM 1430 N N . TYR A 1 186 ? -4.640 -8.142 2.630 1.00 96.88 186 TYR A N 1
ATOM 1431 C CA . TYR A 1 186 ? -4.737 -7.134 1.587 1.00 96.88 186 TYR A CA 1
ATOM 1432 C C . TYR A 1 186 ? -4.328 -7.721 0.244 1.00 96.88 186 TYR A C 1
ATOM 1434 O O . TYR A 1 186 ? -3.220 -8.230 0.085 1.00 96.88 186 TYR A O 1
ATOM 1442 N N . VAL A 1 187 ? -5.221 -7.604 -0.728 1.00 94.38 187 VAL A N 1
ATOM 1443 C CA . VAL A 1 187 ? -5.063 -8.203 -2.046 1.00 94.38 187 VAL A CA 1
ATOM 1444 C C . VAL A 1 187 ? -5.055 -7.090 -3.081 1.00 94.38 187 VAL A C 1
ATOM 1446 O O . VAL A 1 187 ? -5.887 -6.187 -3.031 1.00 94.38 187 VAL A O 1
ATOM 1449 N N . GLY A 1 188 ? -4.106 -7.147 -4.014 1.00 91.75 188 GLY A N 1
ATOM 1450 C CA . GLY A 1 188 ? -3.947 -6.163 -5.081 1.00 91.75 188 GLY A CA 1
ATOM 1451 C C . GLY A 1 188 ? -4.123 -6.789 -6.456 1.00 91.75 188 GLY A C 1
ATOM 1452 O O . GLY A 1 188 ? -3.184 -6.740 -7.244 1.00 91.75 188 GLY A O 1
ATOM 1453 N N . THR A 1 189 ? -5.287 -7.391 -6.724 1.00 88.12 189 THR A N 1
ATOM 1454 C CA . THR A 1 189 ? -5.575 -8.062 -8.004 1.00 88.12 189 THR A CA 1
ATOM 1455 C C . THR A 1 189 ? -5.466 -7.110 -9.188 1.00 88.12 189 THR A C 1
ATOM 1457 O O . THR A 1 189 ? -5.908 -5.964 -9.106 1.00 88.12 189 THR A O 1
ATOM 1460 N N . MET A 1 190 ? -4.944 -7.609 -10.301 1.00 84.69 190 MET A N 1
ATOM 1461 C CA . MET A 1 190 ? -4.878 -6.935 -11.587 1.00 84.69 190 MET A CA 1
ATOM 1462 C C . MET A 1 190 ? -5.927 -7.535 -12.530 1.00 84.69 190 MET A C 1
ATOM 1464 O O . MET A 1 190 ? -5.938 -8.735 -12.792 1.00 84.69 190 MET A O 1
ATOM 1468 N N . GLY A 1 191 ? -6.832 -6.702 -13.040 1.00 82.50 191 GLY A N 1
ATOM 1469 C CA . GLY A 1 191 ? -7.810 -7.116 -14.045 1.00 82.50 191 GLY A CA 1
ATOM 1470 C C . GLY A 1 191 ? -7.210 -7.221 -15.451 1.00 82.50 191 GLY A C 1
ATOM 1471 O O . GLY A 1 191 ? -6.093 -6.771 -15.707 1.00 82.50 191 GLY A O 1
ATOM 1472 N N . ASN A 1 192 ? -8.002 -7.738 -16.398 1.00 80.88 192 ASN A N 1
ATOM 1473 C CA . ASN A 1 192 ? -7.597 -7.960 -17.798 1.00 80.88 192 ASN A CA 1
ATOM 1474 C C . ASN A 1 192 ? -7.058 -6.709 -18.518 1.00 80.88 192 ASN A C 1
ATOM 1476 O O . ASN A 1 192 ? -6.295 -6.834 -19.469 1.00 80.88 192 ASN A O 1
ATOM 1480 N N . SER A 1 193 ? -7.434 -5.511 -18.068 1.00 82.19 193 SER A N 1
ATOM 1481 C CA . SER A 1 193 ? -6.996 -4.239 -18.656 1.00 82.19 193 SER A CA 1
ATOM 1482 C C . SER A 1 193 ? -5.765 -3.635 -17.970 1.00 82.19 193 SER A C 1
ATOM 1484 O O . SER A 1 193 ? -5.525 -2.442 -18.118 1.00 82.19 193 SER A O 1
ATOM 1486 N N . HIS A 1 194 ? -5.018 -4.416 -17.180 1.00 77.81 194 HIS A N 1
ATOM 1487 C CA . HIS A 1 194 ? -3.944 -3.917 -16.307 1.00 77.81 194 HIS A CA 1
ATOM 1488 C C . HIS A 1 194 ? -4.419 -2.831 -15.325 1.00 77.81 194 HIS A C 1
ATOM 1490 O O . HIS A 1 194 ? -3.659 -1.952 -14.924 1.00 77.81 194 HIS A O 1
ATOM 1496 N N . VAL A 1 195 ? -5.695 -2.903 -14.934 1.00 83.12 195 VAL A N 1
ATOM 1497 C CA . VAL A 1 195 ? -6.285 -2.040 -13.911 1.00 83.12 195 VAL A CA 1
ATOM 1498 C C . VAL A 1 195 ? -6.260 -2.784 -12.587 1.00 83.12 195 VAL A C 1
ATOM 1500 O O . VAL A 1 195 ? -6.695 -3.933 -12.493 1.00 83.12 195 VAL A O 1
ATOM 1503 N N . THR A 1 196 ? -5.746 -2.120 -11.563 1.00 87.44 196 THR A N 1
ATOM 1504 C CA . THR A 1 196 ? -5.640 -2.679 -10.217 1.00 87.44 196 THR A CA 1
ATOM 1505 C C . THR A 1 196 ? -6.993 -2.580 -9.518 1.00 87.44 196 THR A C 1
ATOM 1507 O O . THR A 1 196 ? -7.642 -1.544 -9.599 1.00 87.44 196 THR A O 1
ATOM 1510 N N . TYR A 1 197 ? -7.411 -3.638 -8.821 1.00 92.44 197 TYR A N 1
ATOM 1511 C CA . TYR A 1 197 ? -8.635 -3.704 -8.010 1.00 92.44 197 TYR A CA 1
ATOM 1512 C C . TYR A 1 197 ? -8.309 -4.092 -6.564 1.00 92.44 197 TYR A C 1
ATOM 1514 O O . TYR A 1 197 ? -8.640 -5.195 -6.126 1.00 92.44 197 TYR A O 1
ATOM 1522 N N . PRO A 1 198 ? -7.597 -3.235 -5.814 1.00 95.31 198 PRO A N 1
ATOM 1523 C CA . PRO A 1 198 ? -7.174 -3.587 -4.475 1.00 95.31 198 PRO A CA 1
ATOM 1524 C C . PRO A 1 198 ? -8.325 -3.587 -3.469 1.00 95.31 198 PRO A C 1
ATOM 1526 O O . PRO A 1 198 ? -9.151 -2.669 -3.420 1.00 95.31 198 PRO A O 1
ATOM 1529 N N . PHE A 1 199 ? -8.313 -4.584 -2.590 1.00 97.19 199 PHE A N 1
ATOM 1530 C CA . PHE A 1 199 ? -9.235 -4.681 -1.468 1.00 97.19 199 PHE A CA 1
ATOM 1531 C C . PHE A 1 199 ? -8.533 -5.187 -0.209 1.00 97.19 199 PHE A C 1
ATOM 1533 O O . PHE A 1 199 ? -7.584 -5.969 -0.250 1.00 97.19 199 PHE A O 1
ATOM 1540 N N . ALA A 1 200 ? -9.017 -4.729 0.942 1.00 98.06 200 ALA A N 1
ATOM 1541 C CA . ALA A 1 200 ? -8.508 -5.134 2.243 1.00 98.06 200 ALA A CA 1
ATOM 1542 C C . ALA A 1 200 ? -9.512 -6.042 2.946 1.00 98.06 200 ALA A C 1
ATOM 1544 O O . ALA A 1 200 ? -10.685 -5.696 3.074 1.00 98.06 200 ALA A O 1
ATOM 1545 N N . VAL A 1 201 ? -9.059 -7.182 3.452 1.00 98.00 201 VAL A N 1
ATOM 1546 C CA . VAL A 1 201 ? -9.903 -8.116 4.196 1.00 98.00 201 VAL A CA 1
ATOM 1547 C C . VAL A 1 201 ? -9.749 -7.830 5.682 1.00 98.00 201 VAL A C 1
ATOM 1549 O O . VAL A 1 201 ? -8.671 -7.969 6.261 1.00 98.00 201 VAL A O 1
ATOM 1552 N N . GLY A 1 202 ? -10.837 -7.414 6.315 1.00 98.00 202 GLY A N 1
ATOM 1553 C CA . GLY A 1 202 ? -10.985 -7.329 7.762 1.00 98.00 202 GLY A CA 1
ATOM 1554 C C . GLY A 1 202 ? -11.585 -8.597 8.364 1.00 98.00 202 GLY A C 1
ATOM 1555 O O . GLY A 1 202 ? -12.069 -9.491 7.668 1.00 98.00 202 GLY A O 1
ATOM 1556 N N . LYS A 1 203 ? -11.591 -8.666 9.696 1.00 97.69 203 LYS A N 1
ATOM 1557 C CA . LYS A 1 203 ? -12.253 -9.725 10.481 1.00 97.69 203 LYS A CA 1
ATOM 1558 C C . LYS A 1 203 ? -13.745 -9.892 10.144 1.00 97.69 203 LYS A C 1
ATOM 1560 O O . LYS A 1 203 ? -14.257 -11.009 10.162 1.00 97.69 203 LYS A O 1
ATOM 1565 N N . LYS A 1 204 ? -14.455 -8.796 9.878 1.00 98.19 204 LYS A N 1
ATOM 1566 C CA . LYS A 1 204 ? -15.910 -8.721 9.661 1.00 98.19 204 LYS A CA 1
ATOM 1567 C C . LYS A 1 204 ? -16.291 -8.094 8.324 1.00 98.19 204 LYS A C 1
ATOM 1569 O O . LYS A 1 204 ? -17.373 -8.405 7.833 1.00 98.19 204 LYS A O 1
ATOM 1574 N N . ASN A 1 205 ? -15.443 -7.241 7.753 1.00 98.44 205 ASN A N 1
ATOM 1575 C CA . ASN A 1 205 ? -15.738 -6.499 6.527 1.00 98.44 205 ASN A CA 1
ATOM 1576 C C . ASN A 1 205 ? -14.609 -6.638 5.507 1.00 98.44 205 ASN A C 1
ATOM 1578 O O . ASN A 1 205 ? -13.449 -6.743 5.889 1.00 98.44 205 ASN A O 1
ATOM 1582 N N . THR A 1 206 ? -14.940 -6.568 4.223 1.00 98.19 206 THR A N 1
ATOM 1583 C CA . THR A 1 206 ? -13.980 -6.426 3.126 1.00 98.19 206 THR A CA 1
ATOM 1584 C C . THR A 1 206 ? -14.109 -5.025 2.550 1.00 98.19 206 THR A C 1
ATOM 1586 O O . THR A 1 206 ? -15.207 -4.599 2.210 1.00 98.19 206 THR A O 1
ATOM 1589 N N . TYR A 1 207 ? -13.008 -4.292 2.477 1.00 98.25 207 TYR A N 1
ATOM 1590 C CA . TYR A 1 207 ? -12.966 -2.885 2.097 1.00 98.25 207 TYR A CA 1
ATOM 1591 C C . TYR A 1 207 ? -12.479 -2.745 0.660 1.00 98.25 207 TYR A C 1
ATOM 1593 O O . TYR A 1 207 ? -11.399 -3.237 0.340 1.00 98.25 207 TYR A O 1
ATOM 1601 N N . MET A 1 208 ? -13.231 -2.033 -0.173 1.00 97.31 208 MET A N 1
ATOM 1602 C CA . MET A 1 208 ? -12.886 -1.781 -1.571 1.00 97.31 208 MET A CA 1
ATOM 1603 C C . MET A 1 208 ? -12.190 -0.426 -1.677 1.00 97.31 208 MET A C 1
ATOM 1605 O O . MET A 1 208 ? -12.763 0.605 -1.310 1.00 97.31 208 MET A O 1
ATOM 1609 N N . MET A 1 209 ? -10.921 -0.424 -2.093 1.00 96.31 209 MET A N 1
ATOM 1610 C CA . MET A 1 209 ? -10.078 0.774 -2.003 1.00 96.31 209 MET A CA 1
ATOM 1611 C C . MET A 1 209 ? -10.369 1.805 -3.102 1.00 96.31 209 MET A C 1
ATOM 1613 O O . MET A 1 209 ? -10.023 2.973 -2.950 1.00 96.31 209 MET A O 1
ATOM 1617 N N . ILE A 1 210 ? -10.996 1.397 -4.208 1.00 93.31 210 ILE A N 1
ATOM 1618 C CA . ILE A 1 210 ? -11.343 2.305 -5.310 1.00 93.31 210 ILE A CA 1
ATOM 1619 C C . ILE A 1 210 ? -12.639 3.045 -4.991 1.00 93.31 210 ILE A C 1
ATOM 1621 O O 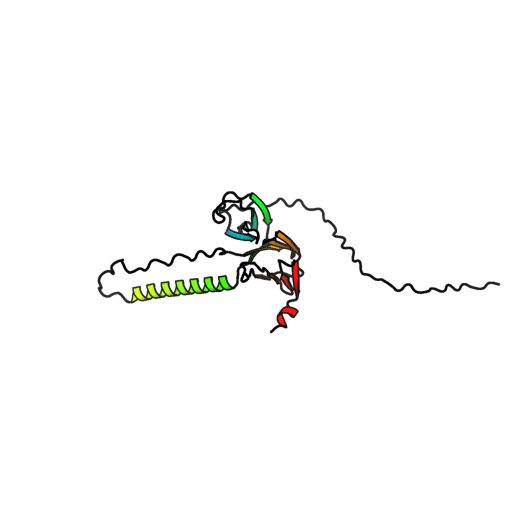. ILE A 1 210 ? -12.693 4.268 -5.062 1.00 93.31 210 ILE A O 1
ATOM 1625 N N . GLU A 1 211 ? -13.668 2.308 -4.584 1.00 94.56 211 GLU A N 1
ATOM 1626 C CA . GLU A 1 211 ? -15.008 2.825 -4.309 1.00 94.56 211 GLU A CA 1
ATOM 1627 C C . GLU A 1 211 ? -15.109 3.461 -2.920 1.00 94.56 211 GLU A C 1
ATOM 1629 O O . GLU A 1 211 ? -16.129 4.057 -2.577 1.00 94.56 211 GLU A O 1
ATOM 1634 N N . THR A 1 212 ? -14.067 3.334 -2.091 1.00 94.31 212 THR A N 1
ATOM 1635 C CA . THR A 1 212 ? -14.027 3.831 -0.706 1.00 94.31 212 THR A CA 1
ATOM 1636 C C . THR A 1 212 ? -15.178 3.297 0.161 1.00 94.31 212 THR A C 1
ATOM 1638 O O . THR A 1 212 ? -15.676 3.973 1.061 1.00 94.31 212 THR A O 1
ATOM 1641 N N . THR A 1 213 ? -15.593 2.055 -0.097 1.00 96.69 213 THR A N 1
ATOM 1642 C CA . THR A 1 213 ? -16.723 1.385 0.568 1.00 96.69 213 THR A CA 1
ATOM 1643 C C . THR A 1 213 ? -16.302 0.053 1.195 1.00 96.69 213 THR A C 1
ATOM 1645 O O . THR A 1 213 ? -15.145 -0.359 1.099 1.00 96.69 213 THR A O 1
ATOM 1648 N N . TYR A 1 214 ? -17.224 -0.634 1.868 1.00 97.88 214 TYR A N 1
ATOM 1649 C CA . TYR A 1 214 ? -16.990 -1.971 2.408 1.00 97.88 214 TYR A CA 1
ATOM 1650 C C . TYR A 1 214 ? -18.210 -2.877 2.244 1.00 97.88 214 TYR A C 1
ATOM 1652 O O . TYR A 1 214 ? -19.348 -2.415 2.196 1.00 97.88 214 TYR A O 1
ATOM 1660 N N . ILE A 1 215 ? -17.957 -4.183 2.207 1.00 97.56 215 ILE A N 1
ATOM 1661 C CA . ILE A 1 215 ? -18.965 -5.238 2.164 1.00 97.56 215 ILE A CA 1
ATOM 1662 C C . ILE A 1 215 ? -18.779 -6.131 3.396 1.00 97.56 215 ILE A C 1
ATOM 1664 O O . ILE A 1 215 ? -17.682 -6.655 3.610 1.00 97.56 215 ILE A O 1
ATOM 1668 N N . PRO A 1 216 ? -19.814 -6.342 4.222 1.00 97.50 216 PRO A N 1
ATOM 1669 C CA . PRO A 1 216 ? -19.755 -7.317 5.301 1.00 97.50 216 PRO A CA 1
ATOM 1670 C C . PRO A 1 216 ? -19.428 -8.727 4.790 1.00 97.50 216 PRO A C 1
ATOM 1672 O O . PRO A 1 216 ? -20.062 -9.240 3.868 1.00 97.50 216 PRO A O 1
ATOM 1675 N N . ASN A 1 217 ? -18.484 -9.406 5.441 1.00 96.56 217 ASN A N 1
ATOM 1676 C CA . ASN A 1 217 ? -17.973 -10.706 4.995 1.00 96.56 217 ASN A CA 1
ATOM 1677 C C . ASN A 1 217 ? -19.051 -11.800 4.959 1.00 96.56 217 ASN A C 1
ATOM 1679 O O . ASN A 1 217 ? -18.931 -12.752 4.193 1.00 96.56 217 ASN A O 1
ATOM 1683 N N . HIS A 1 218 ? -20.102 -11.692 5.778 1.00 95.19 218 HIS A N 1
ATOM 1684 C CA . HIS A 1 218 ? -21.203 -12.658 5.763 1.00 95.19 218 HIS A CA 1
ATOM 1685 C C . HIS A 1 218 ? -22.005 -12.607 4.451 1.00 95.19 218 HIS A C 1
ATOM 1687 O O . HIS A 1 218 ? -22.486 -13.643 4.003 1.00 95.19 218 HIS A O 1
ATOM 1693 N N . ILE A 1 219 ? -22.075 -11.444 3.793 1.00 95.50 219 ILE A N 1
ATOM 1694 C CA . ILE A 1 219 ? -22.713 -11.303 2.478 1.00 95.50 219 ILE A CA 1
ATOM 1695 C C . ILE A 1 219 ? -21.873 -12.031 1.423 1.00 95.50 219 ILE A C 1
ATOM 1697 O O . ILE A 1 219 ? -22.394 -12.867 0.694 1.00 95.50 219 ILE A O 1
ATOM 1701 N N . LEU A 1 220 ? -20.553 -11.810 1.418 1.00 91.69 220 LEU A N 1
ATOM 1702 C CA . LEU A 1 220 ? -19.631 -12.438 0.458 1.00 91.69 220 LEU A CA 1
ATOM 1703 C C . LEU A 1 220 ? -19.588 -13.972 0.558 1.00 91.69 220 LEU A C 1
ATOM 1705 O O . LEU A 1 220 ? -19.334 -14.649 -0.431 1.00 91.69 220 LEU A O 1
ATOM 1709 N N . ARG A 1 221 ? -19.839 -14.538 1.743 1.00 87.81 221 ARG A N 1
ATOM 1710 C CA . ARG A 1 221 ? -19.841 -15.997 1.962 1.00 87.81 221 ARG A CA 1
ATOM 1711 C C . ARG A 1 221 ? -21.092 -16.705 1.446 1.00 87.81 221 ARG A C 1
ATOM 1713 O O . ARG A 1 221 ? -21.064 -17.925 1.331 1.00 87.81 221 ARG A O 1
ATOM 1720 N N . THR A 1 222 ? -22.165 -15.965 1.183 1.00 78.00 222 THR A N 1
ATOM 1721 C CA . THR A 1 222 ? -23.463 -16.536 0.793 1.00 78.00 222 THR A CA 1
ATOM 1722 C C . THR A 1 222 ? -23.515 -16.873 -0.704 1.00 78.00 222 THR A C 1
ATOM 1724 O O . THR A 1 222 ? -24.351 -17.660 -1.126 1.00 78.00 222 THR A O 1
ATOM 1727 N N . CYS A 1 223 ? -22.582 -16.347 -1.503 1.00 60.53 223 CYS A N 1
ATOM 1728 C CA . CYS A 1 223 ? -22.492 -16.577 -2.947 1.00 60.53 223 CYS A CA 1
ATOM 1729 C C . CYS A 1 223 ? -21.573 -17.766 -3.294 1.00 60.53 223 CYS A C 1
ATOM 1731 O O . CYS A 1 223 ? -20.577 -17.580 -3.993 1.00 60.53 223 CYS A O 1
ATOM 1733 N N . ARG A 1 224 ? -21.857 -18.958 -2.753 1.00 48.12 224 ARG A N 1
ATOM 1734 C CA . ARG A 1 224 ? -21.156 -20.203 -3.115 1.00 48.12 224 ARG A CA 1
ATOM 1735 C C . ARG A 1 224 ? -21.934 -21.021 -4.128 1.00 48.12 224 ARG A C 1
ATOM 1737 O O . ARG A 1 224 ? -23.171 -21.090 -3.973 1.00 48.12 224 ARG A O 1
#

Organism: NCBI:txid51714

Foldseek 3Di:
DDDDDDDDDDDDPDDPPPPPPPPPVPDPPPPDPFDDDQAPVQAPAKFWAAAPVRFIWIWGDHPVQQKIWIWGADPPDDSVVRNPTDTPGMDRFPDKAFADAPVVVVVVVVVVVVVVVVVVVVVVVVVVDPDDDDDDDPDPPPDPDDPPPDVGPDGHWMWGHRPPQWIWTGHSDTDIDHDPADFDHKHFHQDPVRDTFIWTDGPFWIATPVVRGIDGVVVVVVPD

pLDDT: mean 77.44, std 20.53, range [34.41, 98.44]